Protein AF-A0A2A2KI68-F1 (afdb_monomer_lite)

Sequence (200 aa):
MANDGLRLMDALEVRQFHVLGVSMGGMIAQHLAAMAPERVRSLTLVMSSSGAVGLPAPAPALLQLLARRSAPNREVAIEQQAELLAALGSPQVHDDRAALIEQAAVAYDRAFNPQGAKRQIMAILAEPSRVDAVVHDNDWSKPTSTTAGRRFSPQFVQCTLTHRLTSRVAATSQATVARASEASRRMRSTSTYSVARYTK

Foldseek 3Di:
DLVVVVVVCVVVVQQADAQEAEAVRLVSQLLNCLVCVVRHQKYWYWLYDLQDPPDDDADVVLVVLLLPLDDPDLQRQLVSQLVNVVVVDFPVDDDDSVVSSVVSNVVCVVDRDSVVSVVSVVCVVPDHRCVCSNVVPDVLVDQPDQPPPPDTDPNGPGGGRMDGPPPPPDDDPPVVVVVVVVVVVVVVPPDDDDDDDDDD

pLDDT: mean 71.79, std 25.96, range [25.38, 98.5]

Secondary structure (DSSP, 8-state):
-HHHHHHHHHHTT--SEEEEEETHHHHHHHHHHHH-GGGEEEEEEES-----TTPPPPPHHHHHHHH----SSHHHHHHHHHHHHHHHS-TTS---HHHHHHHHHHHHHHH--HHHHHHHHHHHHHPPP-HHHHHSSSSTTS-SEE---SS--TT-----EEEE-----SSSSHHHHHHHHHHHHHTTSS----------

InterPro domains:
  IPR000073 Alpha/beta hydrolase fold-1 [PF00561] (4-57)
  IPR029058 Alpha/Beta hydrolase fold [G3DSA:3.40.50.1820] (1-162)
  IPR029058 Alpha/Beta hydrolase fold [SSF53474] (1-126)
  IPR050471 AB hydrolase [PTHR43433] (1-151)

Organism: NCBI:txid2018661

Radius of gyration: 26.0 Å; chains: 1; bounding box: 70×61×70 Å

Structure (mmCIF, N/CA/C/O backbone):
data_AF-A0A2A2KI68-F1
#
_entry.id   AF-A0A2A2KI68-F1
#
loop_
_atom_site.group_PDB
_atom_site.id
_atom_site.type_symbol
_atom_site.label_atom_id
_atom_site.label_alt_id
_atom_site.label_comp_id
_atom_site.label_asym_id
_atom_site.label_entity_id
_atom_site.label_seq_id
_atom_site.pdbx_PDB_ins_code
_atom_site.Cartn_x
_atom_site.Cartn_y
_atom_site.Cartn_z
_atom_site.occupancy
_atom_site.B_iso_or_equiv
_atom_site.auth_seq_id
_atom_site.auth_comp_id
_atom_site.auth_asym_id
_atom_site.auth_atom_id
_atom_site.pdbx_PDB_model_num
ATOM 1 N N . MET A 1 1 ? -9.706 8.648 0.573 1.00 91.31 1 MET A N 1
ATOM 2 C CA . MET A 1 1 ? -9.620 7.171 0.535 1.00 91.31 1 MET A CA 1
ATOM 3 C C . MET A 1 1 ? -10.268 6.508 1.746 1.00 91.31 1 MET A C 1
ATOM 5 O O . MET A 1 1 ? -11.165 5.709 1.535 1.00 91.31 1 MET A O 1
ATOM 9 N N . ALA A 1 2 ? -9.886 6.817 2.994 1.00 95.38 2 ALA A N 1
ATOM 10 C CA . ALA A 1 2 ? -10.518 6.189 4.171 1.00 95.38 2 ALA A CA 1
ATOM 11 C C . ALA A 1 2 ? -12.036 6.448 4.247 1.00 95.38 2 ALA A C 1
ATOM 13 O O . ALA A 1 2 ? -12.820 5.508 4.349 1.00 95.38 2 ALA A O 1
ATOM 14 N N . ASN A 1 3 ? -12.445 7.712 4.084 1.00 96.31 3 ASN A N 1
ATOM 15 C CA . ASN A 1 3 ? -13.858 8.094 4.020 1.00 96.31 3 ASN A CA 1
ATOM 16 C C . ASN A 1 3 ? -14.616 7.390 2.882 1.00 96.31 3 ASN A C 1
ATOM 18 O O . ASN A 1 3 ? -15.757 6.983 3.057 1.00 96.31 3 ASN A O 1
ATOM 22 N N . ASP A 1 4 ? -13.976 7.220 1.723 1.00 97.44 4 ASP A N 1
ATOM 23 C CA . ASP A 1 4 ? -14.583 6.532 0.576 1.00 97.44 4 ASP A CA 1
ATOM 24 C C . ASP A 1 4 ? -14.869 5.063 0.914 1.00 97.44 4 ASP A C 1
ATOM 26 O O . ASP A 1 4 ? -15.928 4.545 0.572 1.00 97.44 4 ASP A O 1
ATOM 30 N N . GLY A 1 5 ? -13.959 4.421 1.658 1.00 96.50 5 GLY A N 1
ATOM 31 C CA . GLY A 1 5 ? -14.167 3.086 2.212 1.00 96.50 5 GLY A CA 1
ATOM 32 C C . GLY A 1 5 ? -15.371 3.026 3.153 1.00 96.50 5 GLY A C 1
ATOM 33 O O . GLY A 1 5 ? -16.224 2.165 2.978 1.00 96.50 5 GLY A O 1
ATOM 34 N N . LEU A 1 6 ? -15.497 3.962 4.100 1.00 97.00 6 LEU A N 1
ATOM 35 C CA . LEU A 1 6 ? -16.657 4.015 5.004 1.00 97.00 6 LEU A CA 1
ATOM 36 C C . LEU A 1 6 ? -17.974 4.208 4.245 1.00 97.00 6 LEU A C 1
ATOM 38 O O . LEU A 1 6 ? -18.922 3.465 4.482 1.00 97.00 6 LEU A O 1
ATOM 42 N N . ARG A 1 7 ? -18.003 5.132 3.278 1.00 97.81 7 ARG A N 1
ATOM 43 C CA . ARG A 1 7 ? -19.184 5.383 2.439 1.00 97.81 7 ARG A CA 1
ATOM 44 C C . ARG A 1 7 ? -19.576 4.170 1.601 1.00 97.81 7 ARG A C 1
ATOM 46 O O . ARG A 1 7 ? -20.762 3.939 1.389 1.00 97.81 7 ARG A O 1
ATOM 53 N N . LEU A 1 8 ? -18.601 3.390 1.135 1.00 97.81 8 LEU A N 1
ATOM 54 C CA . LEU A 1 8 ? -18.877 2.120 0.469 1.00 97.81 8 LEU A CA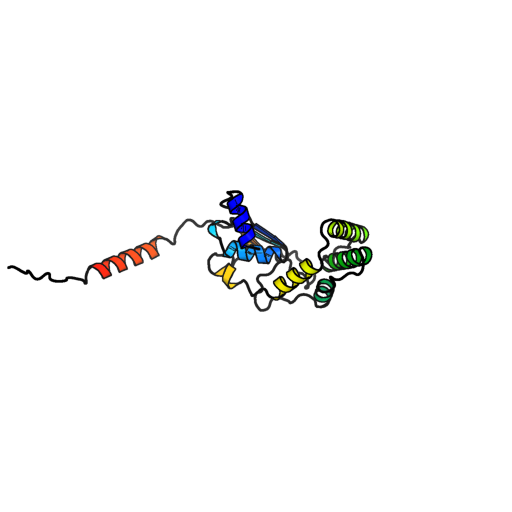 1
ATOM 55 C C . LEU A 1 8 ? -19.533 1.129 1.436 1.00 97.81 8 LEU A C 1
ATOM 57 O O . LEU A 1 8 ? -20.521 0.498 1.077 1.00 97.81 8 LEU A O 1
ATOM 61 N N . MET A 1 9 ? -19.030 1.019 2.667 1.00 98.06 9 MET A N 1
ATOM 62 C CA . MET A 1 9 ? -19.634 0.141 3.674 1.00 98.06 9 MET A CA 1
ATOM 63 C C . MET A 1 9 ? -21.051 0.581 4.056 1.00 98.06 9 MET A C 1
ATOM 65 O O . MET A 1 9 ? -21.889 -0.275 4.323 1.00 98.06 9 MET A O 1
ATOM 69 N N . ASP A 1 10 ? -21.334 1.886 4.039 1.00 97.81 10 ASP A N 1
ATOM 70 C CA . ASP A 1 10 ? -22.686 2.425 4.236 1.00 97.81 10 ASP A CA 1
ATOM 71 C C . ASP A 1 10 ? -23.622 2.025 3.097 1.00 97.81 10 ASP A C 1
ATOM 73 O O . ASP A 1 10 ? -24.715 1.530 3.351 1.00 97.81 10 ASP A O 1
ATOM 77 N N . ALA A 1 11 ? -23.174 2.180 1.848 1.00 98.50 11 ALA A N 1
ATOM 78 C CA . ALA A 1 11 ? -23.945 1.788 0.670 1.00 98.50 11 ALA A CA 1
ATOM 79 C C . ALA A 1 11 ? -24.212 0.273 0.606 1.00 98.50 11 ALA A C 1
ATOM 81 O O . ALA A 1 11 ? -25.212 -0.150 0.037 1.00 98.50 11 ALA A O 1
ATOM 82 N N . LEU A 1 12 ? -23.325 -0.537 1.191 1.00 98.19 12 LEU A N 1
ATOM 83 C CA . LEU A 1 12 ? -23.485 -1.987 1.329 1.00 98.19 12 LEU A CA 1
ATOM 84 C C . LEU A 1 12 ? -24.229 -2.398 2.611 1.00 98.19 12 LEU A C 1
ATOM 86 O O . LEU A 1 12 ? -24.359 -3.590 2.877 1.00 98.19 12 LEU A O 1
ATOM 90 N N . GLU A 1 13 ? -24.672 -1.437 3.426 1.00 98.06 13 GLU A N 1
ATOM 91 C CA . GLU A 1 13 ? -25.368 -1.651 4.703 1.00 98.06 13 GLU A CA 1
ATOM 92 C C . GLU A 1 13 ? -24.575 -2.485 5.734 1.00 98.06 13 GLU A C 1
ATOM 94 O O . GLU A 1 13 ? -25.125 -3.065 6.677 1.00 98.06 13 GLU A O 1
ATOM 99 N N . VAL A 1 14 ? -23.244 -2.517 5.616 1.00 98.31 14 VAL A N 1
ATOM 100 C CA . VAL A 1 14 ? -22.370 -3.266 6.525 1.00 98.31 14 VAL A CA 1
ATOM 101 C C . VAL A 1 14 ? -21.958 -2.380 7.697 1.00 98.31 14 VAL A C 1
ATOM 103 O O . VAL A 1 14 ? -21.101 -1.499 7.589 1.00 98.31 14 VAL A O 1
ATOM 106 N N . ARG A 1 15 ? -22.542 -2.637 8.870 1.00 96.00 15 ARG A N 1
ATOM 107 C CA . ARG A 1 15 ? -22.291 -1.822 10.072 1.00 96.00 15 ARG A CA 1
ATOM 108 C C . ARG A 1 15 ? -20.926 -2.061 10.714 1.00 96.00 15 ARG A C 1
ATOM 110 O O . ARG A 1 15 ? -20.305 -1.099 11.149 1.00 96.00 15 ARG A O 1
ATOM 117 N N . GLN A 1 16 ? -20.461 -3.311 10.761 1.00 95.12 16 GLN A N 1
ATOM 118 C CA . GLN A 1 16 ? -19.177 -3.688 11.359 1.00 95.12 16 GLN A CA 1
ATOM 119 C C . GLN A 1 16 ? -18.398 -4.643 10.456 1.00 95.12 16 GLN A C 1
ATOM 121 O O . GLN A 1 16 ? -18.980 -5.555 9.872 1.00 95.12 16 GLN A O 1
ATOM 126 N N . PHE A 1 17 ? -17.080 -4.473 10.371 1.00 95.00 17 PHE A N 1
ATOM 127 C CA . PHE A 1 17 ? -16.232 -5.220 9.441 1.00 95.00 17 PHE A CA 1
ATOM 128 C C . PHE A 1 17 ? -14.791 -5.373 9.946 1.00 95.00 17 PHE A C 1
ATOM 130 O O . PHE A 1 17 ? -14.353 -4.712 10.887 1.00 95.00 17 PHE A O 1
ATOM 137 N N . HIS A 1 18 ? -14.053 -6.290 9.324 1.00 94.69 18 HIS A N 1
ATOM 138 C CA . HIS A 1 18 ? -12.620 -6.479 9.537 1.00 94.69 18 HIS A CA 1
ATOM 139 C C . HIS A 1 18 ? -11.852 -5.732 8.446 1.00 94.69 18 HIS A C 1
ATOM 141 O O . HIS A 1 18 ? -12.270 -5.743 7.290 1.00 94.69 18 HIS A O 1
ATOM 147 N N . VAL A 1 19 ? -10.731 -5.101 8.796 1.00 93.88 19 VAL A N 1
ATOM 148 C CA . VAL A 1 19 ? -9.932 -4.310 7.855 1.00 93.88 19 VAL A CA 1
ATOM 149 C C . VAL A 1 19 ? -8.545 -4.923 7.719 1.00 93.88 19 VAL A C 1
ATOM 151 O O . VAL A 1 19 ? -7.821 -5.057 8.704 1.00 93.88 19 VAL A O 1
ATOM 154 N N . LEU A 1 20 ? -8.167 -5.266 6.489 1.00 95.19 20 LEU A N 1
ATOM 155 C CA . LEU A 1 20 ? -6.810 -5.650 6.112 1.00 95.19 20 LEU A CA 1
ATOM 156 C C . LEU A 1 20 ? -6.211 -4.525 5.265 1.00 95.19 20 LEU A C 1
ATOM 158 O O . LEU A 1 20 ? -6.747 -4.192 4.210 1.00 95.19 20 LEU A O 1
ATOM 162 N N . GLY A 1 21 ? -5.095 -3.957 5.708 1.00 92.94 21 GLY A N 1
ATOM 163 C CA . GLY A 1 21 ? -4.368 -2.931 4.975 1.00 92.94 21 GLY A CA 1
ATOM 164 C C . GLY A 1 21 ? -2.940 -3.369 4.672 1.00 92.94 21 GLY A C 1
ATOM 165 O O . GLY A 1 21 ? -2.188 -3.715 5.579 1.00 92.94 21 GLY A O 1
ATOM 166 N N . VAL A 1 22 ? -2.550 -3.320 3.399 1.00 91.81 22 VAL A N 1
ATOM 167 C CA . VAL A 1 22 ? -1.195 -3.663 2.939 1.00 91.81 22 VAL A CA 1
ATOM 168 C C . VAL A 1 22 ? -0.481 -2.396 2.475 1.00 91.81 22 VAL A C 1
ATOM 170 O O . VAL A 1 22 ? -1.028 -1.660 1.654 1.00 91.81 22 VAL A O 1
ATOM 173 N N . SER A 1 23 ? 0.729 -2.124 2.973 1.00 90.31 23 SER A N 1
ATOM 174 C CA . SER A 1 23 ? 1.539 -0.960 2.567 1.00 90.31 23 SER A CA 1
ATOM 175 C C . SER A 1 23 ? 0.779 0.371 2.735 1.00 90.31 23 SER A C 1
ATOM 177 O O . SER A 1 23 ? 0.305 0.660 3.838 1.00 90.31 23 SER A O 1
ATOM 179 N N . MET A 1 24 ? 0.599 1.167 1.672 1.00 91.56 24 MET A N 1
ATOM 180 C CA . MET A 1 24 ? -0.249 2.372 1.670 1.00 91.56 24 MET A CA 1
ATOM 181 C C . MET A 1 24 ? -1.694 2.067 2.098 1.00 91.56 24 MET A C 1
ATOM 183 O O . MET A 1 24 ? -2.319 2.857 2.801 1.00 91.56 24 MET A O 1
ATOM 187 N N . GLY A 1 25 ? -2.218 0.888 1.753 1.00 93.19 25 GLY A N 1
ATOM 188 C CA . GLY A 1 25 ? -3.519 0.418 2.231 1.00 93.19 25 GLY A CA 1
ATOM 189 C C . GLY A 1 25 ? -3.580 0.303 3.755 1.00 93.19 25 GLY A C 1
ATOM 190 O O . GLY A 1 25 ? -4.629 0.542 4.338 1.00 93.19 25 GLY A O 1
ATOM 191 N N . GLY A 1 26 ? -2.455 0.021 4.418 1.00 91.56 26 GLY A N 1
ATOM 192 C CA . GLY A 1 26 ? -2.350 0.056 5.877 1.00 91.56 26 GLY A CA 1
ATOM 193 C C . GLY A 1 26 ? -2.437 1.466 6.463 1.00 91.56 26 GLY A C 1
ATOM 194 O O . GLY A 1 26 ? -2.994 1.635 7.544 1.00 91.56 26 GLY A O 1
ATOM 195 N N . MET A 1 27 ? -1.960 2.491 5.751 1.00 91.69 27 MET A N 1
ATOM 196 C CA . MET A 1 27 ? -2.114 3.896 6.161 1.00 91.69 27 MET A CA 1
ATOM 197 C C . MET A 1 27 ? -3.585 4.317 6.058 1.00 91.69 27 MET A C 1
ATOM 199 O O . MET A 1 27 ? -4.143 4.885 6.992 1.00 91.69 27 MET A O 1
ATOM 203 N N . ILE A 1 28 ? -4.244 3.947 4.956 1.00 94.38 28 ILE A N 1
ATOM 204 C CA . ILE A 1 28 ? -5.679 4.185 4.747 1.00 94.38 28 ILE A CA 1
ATOM 205 C C . ILE A 1 28 ? -6.514 3.445 5.799 1.00 94.38 28 ILE A C 1
ATOM 207 O O . ILE A 1 28 ? -7.455 4.013 6.345 1.00 94.38 28 ILE A O 1
ATOM 211 N N . ALA A 1 29 ? -6.165 2.193 6.098 1.00 93.56 29 ALA A N 1
ATOM 212 C CA . ALA A 1 29 ? -6.860 1.371 7.081 1.00 93.56 29 ALA A CA 1
ATOM 213 C C . ALA A 1 29 ? -6.752 1.933 8.508 1.00 93.56 29 ALA A C 1
ATOM 215 O O . ALA A 1 29 ? -7.733 1.898 9.245 1.00 93.56 29 ALA A O 1
ATOM 216 N N . GLN A 1 30 ? -5.592 2.489 8.880 1.00 90.81 30 GLN A N 1
ATOM 217 C CA . GLN A 1 30 ? -5.411 3.187 10.158 1.00 90.81 30 GLN A CA 1
ATOM 218 C C . GLN A 1 30 ? -6.323 4.414 10.261 1.00 90.81 30 GLN A C 1
ATOM 220 O O . GLN A 1 30 ? -7.016 4.564 11.261 1.00 90.81 30 GLN A O 1
ATOM 225 N N . HIS A 1 31 ? -6.391 5.241 9.212 1.00 92.50 31 HIS A N 1
ATOM 226 C CA . HIS A 1 31 ? -7.329 6.371 9.165 1.00 92.50 31 HIS A CA 1
ATOM 227 C C . HIS A 1 31 ? -8.779 5.927 9.263 1.00 92.50 31 HIS A C 1
ATOM 229 O O . HIS A 1 31 ? -9.549 6.497 10.022 1.00 92.50 31 HIS A O 1
ATOM 235 N N . LEU A 1 32 ? -9.152 4.883 8.526 1.00 93.81 32 LEU A N 1
ATOM 236 C CA . LEU A 1 32 ? -10.508 4.350 8.559 1.00 93.81 32 LEU A CA 1
ATOM 237 C C . LEU A 1 32 ? -10.888 3.897 9.976 1.00 93.81 32 LEU A C 1
ATOM 239 O O . LEU A 1 32 ? -11.969 4.232 10.454 1.00 93.81 32 LEU A O 1
ATOM 243 N N . ALA A 1 33 ? -9.990 3.180 10.654 1.00 90.94 33 ALA A N 1
ATOM 244 C CA . ALA A 1 33 ? -10.200 2.728 12.025 1.00 90.94 33 ALA A CA 1
ATOM 245 C C . ALA A 1 33 ? -10.239 3.880 13.039 1.00 90.94 33 ALA A C 1
ATOM 247 O O . ALA A 1 33 ? -11.001 3.802 13.996 1.00 90.94 33 ALA A O 1
ATOM 248 N N . ALA A 1 34 ? -9.463 4.945 12.824 1.00 88.12 34 ALA A N 1
ATOM 249 C CA . ALA A 1 34 ? -9.511 6.147 13.653 1.00 88.12 34 ALA A CA 1
ATOM 250 C C . ALA A 1 34 ? -10.811 6.947 13.448 1.00 88.12 34 ALA A C 1
ATOM 252 O O . ALA A 1 34 ? -11.342 7.515 14.394 1.00 88.12 34 ALA A O 1
ATOM 253 N N . MET A 1 35 ? -11.338 6.980 12.221 1.00 91.75 35 MET A N 1
ATOM 254 C CA . MET A 1 35 ? -12.557 7.721 11.880 1.00 91.75 35 MET A CA 1
ATOM 255 C C . MET A 1 35 ? -13.852 7.043 12.352 1.00 91.75 35 MET A C 1
ATOM 257 O O . MET A 1 35 ? -14.832 7.742 12.586 1.00 91.75 35 MET A O 1
ATOM 261 N N . ALA A 1 36 ? -13.888 5.708 12.422 1.00 91.81 36 ALA A N 1
ATOM 262 C CA . ALA A 1 36 ? -15.085 4.942 12.796 1.00 91.81 36 ALA A CA 1
ATOM 263 C C . ALA A 1 36 ? -14.725 3.675 13.600 1.00 91.81 36 ALA A C 1
ATOM 265 O O . ALA A 1 36 ? -14.929 2.545 13.128 1.00 91.81 36 ALA A O 1
ATOM 266 N N . PRO A 1 37 ? -14.129 3.827 14.793 1.00 88.75 37 PRO A N 1
ATOM 267 C CA . PRO A 1 37 ? -13.600 2.707 15.568 1.00 88.75 37 PRO A CA 1
ATOM 268 C C . PRO A 1 37 ? -14.655 1.667 15.960 1.00 88.75 37 PRO A C 1
ATOM 270 O O . PRO A 1 37 ? -14.384 0.466 15.944 1.00 88.75 37 PRO A O 1
ATOM 273 N N . GLU A 1 38 ? -15.888 2.092 16.228 1.00 89.94 38 GLU A N 1
ATOM 274 C CA . GLU A 1 38 ? -17.030 1.236 16.559 1.00 89.94 38 GLU A CA 1
ATOM 275 C C . GLU A 1 38 ? -17.440 0.288 15.418 1.00 89.94 38 GLU A C 1
ATOM 277 O O . GLU A 1 38 ? -18.144 -0.707 15.641 1.00 89.94 38 GLU A O 1
ATOM 282 N N . ARG A 1 39 ? -16.977 0.576 14.195 1.00 94.00 39 ARG A N 1
ATOM 283 C CA . ARG A 1 39 ? -17.231 -0.226 12.994 1.00 94.00 39 ARG A CA 1
ATOM 284 C C . ARG A 1 39 ? -16.123 -1.236 12.696 1.00 94.00 39 ARG A C 1
ATOM 286 O O . ARG A 1 39 ? -16.372 -2.197 11.968 1.00 94.00 39 ARG A O 1
ATOM 293 N N . VAL A 1 40 ? -14.923 -1.083 13.260 1.00 92.12 40 VAL A N 1
ATOM 294 C CA . VAL A 1 40 ? -13.763 -1.932 12.934 1.00 92.12 40 VAL A CA 1
ATOM 295 C C . VAL A 1 40 ? -13.568 -3.035 13.974 1.00 92.12 40 VAL A C 1
ATOM 297 O O . VAL A 1 40 ? -13.017 -2.816 15.045 1.00 92.12 40 VAL A O 1
ATOM 300 N N . ARG A 1 41 ? -13.956 -4.272 13.638 1.00 88.38 41 ARG A N 1
ATOM 301 C CA . ARG A 1 41 ? -13.844 -5.447 14.531 1.00 88.38 41 ARG A CA 1
ATOM 302 C C . ARG A 1 41 ? -12.403 -5.909 14.751 1.00 88.38 41 ARG A C 1
ATOM 304 O O . ARG A 1 41 ? -12.054 -6.415 15.818 1.00 88.38 41 ARG A O 1
ATOM 311 N N . SER A 1 42 ? -11.582 -5.798 13.713 1.00 85.00 42 SER A N 1
ATOM 312 C CA . SER A 1 42 ? -10.140 -6.031 13.780 1.00 85.00 42 SER A CA 1
ATOM 313 C C . SER A 1 42 ? -9.431 -5.260 12.682 1.00 85.00 42 SER A C 1
ATOM 315 O O . SER A 1 42 ? -9.959 -5.129 11.576 1.00 85.00 42 SER A O 1
ATOM 317 N N . LEU A 1 43 ? -8.203 -4.852 12.973 1.00 86.56 43 LEU A N 1
ATOM 318 C CA . LEU A 1 43 ? -7.300 -4.226 12.021 1.00 86.56 43 LEU A CA 1
ATOM 319 C C . LEU A 1 43 ? -6.076 -5.127 11.840 1.00 86.56 43 LEU A C 1
ATOM 321 O O . LEU A 1 43 ? -5.417 -5.498 12.811 1.00 86.56 43 LEU A O 1
ATOM 325 N N . THR A 1 44 ? -5.798 -5.521 10.602 1.00 88.69 44 THR A N 1
ATOM 326 C CA . THR A 1 44 ? -4.602 -6.274 10.219 1.00 88.69 44 THR A CA 1
ATOM 327 C C . THR A 1 44 ? -3.784 -5.426 9.267 1.00 88.69 44 THR A C 1
ATOM 329 O O . THR A 1 44 ? -4.227 -5.102 8.167 1.00 88.69 44 THR A O 1
ATOM 332 N N . LEU A 1 45 ? -2.589 -5.048 9.700 1.00 86.38 45 LEU A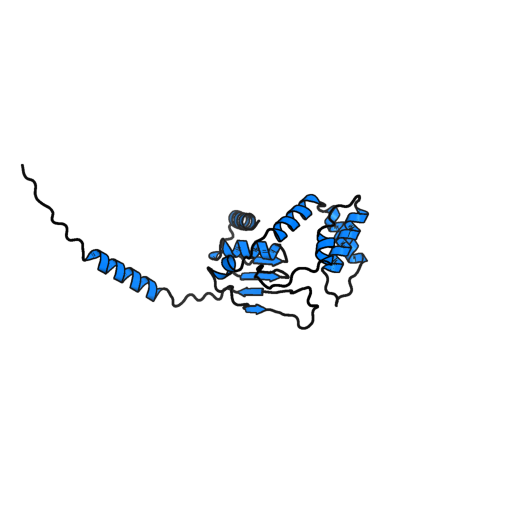 N 1
ATOM 333 C CA . LEU A 1 45 ? -1.655 -4.266 8.903 1.00 86.38 45 LEU A CA 1
ATOM 334 C C . LEU A 1 45 ? -0.543 -5.181 8.417 1.00 86.38 45 LEU A C 1
ATOM 336 O O . LEU A 1 45 ? 0.020 -5.925 9.212 1.00 86.38 45 LEU A O 1
ATOM 340 N N . VAL A 1 46 ? -0.222 -5.120 7.130 1.00 85.81 46 VAL A N 1
ATOM 341 C CA . VAL A 1 46 ? 0.887 -5.866 6.528 1.00 85.81 46 VAL A CA 1
ATOM 342 C C . VAL A 1 46 ? 1.820 -4.864 5.872 1.00 85.81 46 VAL A C 1
ATOM 344 O O . VAL A 1 46 ? 1.363 -4.015 5.105 1.00 85.81 46 VAL A O 1
ATOM 347 N N . MET A 1 47 ? 3.125 -4.968 6.151 1.00 83.06 47 MET A N 1
ATOM 348 C CA . MET A 1 47 ? 4.178 -4.150 5.522 1.00 83.06 47 MET A CA 1
ATOM 349 C C . MET A 1 47 ? 3.866 -2.639 5.520 1.00 83.06 47 MET A C 1
ATOM 351 O O . MET A 1 47 ? 4.090 -1.942 4.535 1.00 83.06 47 MET A O 1
ATOM 355 N N . SER A 1 48 ? 3.290 -2.142 6.617 1.00 84.25 48 SER A N 1
ATOM 356 C CA . SER A 1 48 ? 2.861 -0.751 6.784 1.00 84.25 48 SER A CA 1
ATOM 357 C C . SER A 1 48 ? 3.379 -0.190 8.108 1.00 84.25 48 SER A C 1
ATOM 359 O O . SER A 1 48 ? 3.744 -0.948 9.008 1.00 84.25 48 SER A O 1
ATOM 361 N N . SER A 1 49 ? 3.416 1.136 8.234 1.00 81.00 49 SER A N 1
ATOM 362 C CA . SER A 1 49 ? 3.909 1.821 9.429 1.00 81.00 49 SER A CA 1
ATOM 363 C C . SER A 1 49 ? 2.938 2.895 9.924 1.00 81.00 49 SER A C 1
ATOM 365 O O . SER A 1 49 ? 2.153 3.471 9.162 1.00 81.00 49 SER A O 1
ATOM 367 N N . SER A 1 50 ? 3.019 3.205 11.218 1.00 76.12 50 SER A N 1
ATOM 368 C CA . SER A 1 50 ? 2.296 4.324 11.838 1.00 76.12 50 SER A CA 1
ATOM 369 C C . SER A 1 50 ? 2.915 5.687 11.521 1.00 76.12 50 SER A C 1
ATOM 371 O O . SER A 1 50 ? 2.280 6.711 11.750 1.00 76.12 50 SER A O 1
ATOM 373 N N . GLY A 1 51 ? 4.133 5.714 10.964 1.00 79.69 51 GLY A N 1
ATOM 374 C CA . GLY A 1 51 ? 4.868 6.956 10.711 1.00 79.69 51 GLY A CA 1
ATOM 375 C C . GLY A 1 51 ? 5.436 7.582 11.983 1.00 79.69 51 GLY A C 1
ATOM 376 O O . GLY A 1 51 ? 5.756 8.766 11.982 1.00 79.69 51 GLY A O 1
ATOM 377 N N . ALA A 1 52 ? 5.544 6.799 13.063 1.00 77.44 52 ALA A N 1
ATOM 378 C CA . ALA A 1 52 ? 6.165 7.228 14.306 1.00 77.44 52 ALA A CA 1
ATOM 379 C C . ALA A 1 52 ? 7.592 7.751 14.073 1.00 77.44 52 ALA A C 1
ATOM 381 O O . ALA A 1 52 ? 8.350 7.214 13.257 1.00 77.44 52 ALA A O 1
ATOM 382 N N . VAL A 1 53 ? 7.963 8.779 14.836 1.00 76.12 53 VAL A N 1
ATOM 383 C CA . VAL A 1 53 ? 9.324 9.323 14.835 1.00 76.12 53 VAL A CA 1
ATOM 384 C C . VAL A 1 53 ? 10.315 8.222 15.230 1.00 76.12 53 VAL A C 1
ATOM 386 O O . VAL A 1 53 ? 10.069 7.464 16.165 1.00 76.12 53 VAL A O 1
ATOM 389 N N . GLY A 1 54 ? 11.434 8.133 14.507 1.00 75.31 54 GLY A N 1
ATOM 390 C CA . GLY A 1 54 ? 12.497 7.155 14.768 1.00 75.31 54 GLY A CA 1
ATOM 391 C C . GLY A 1 54 ? 12.364 5.824 14.021 1.00 75.31 54 GLY A C 1
ATOM 392 O O . GLY A 1 54 ? 13.245 4.976 14.149 1.00 75.31 54 GLY A O 1
ATOM 393 N N . LEU A 1 55 ? 11.314 5.628 13.216 1.00 76.12 55 LEU A N 1
ATOM 394 C CA . LEU A 1 55 ? 11.242 4.484 12.302 1.00 76.12 55 LEU A CA 1
ATOM 395 C C . LEU A 1 55 ? 12.242 4.633 11.139 1.00 76.12 55 LEU A C 1
ATOM 397 O O . LEU A 1 55 ? 12.500 5.755 10.694 1.00 76.12 55 LEU A O 1
ATOM 401 N N . PRO A 1 56 ? 12.795 3.520 10.619 1.00 76.81 56 PRO A N 1
ATOM 402 C CA . PRO A 1 56 ? 13.737 3.569 9.510 1.00 76.81 56 PRO A CA 1
ATOM 403 C C . PRO A 1 56 ? 13.078 4.147 8.254 1.00 76.81 56 PRO A C 1
ATOM 405 O O . PRO A 1 56 ? 11.955 3.782 7.895 1.00 76.81 56 PRO A O 1
ATOM 408 N N . ALA A 1 57 ? 13.800 5.032 7.569 1.00 77.75 57 ALA A N 1
ATOM 409 C CA . ALA A 1 57 ? 13.389 5.530 6.265 1.00 77.75 57 ALA A CA 1
ATOM 410 C C . ALA A 1 57 ? 13.520 4.429 5.194 1.00 77.75 57 ALA A C 1
ATOM 412 O O . ALA A 1 57 ? 14.380 3.549 5.318 1.00 77.75 57 ALA A O 1
ATOM 413 N N . PRO A 1 58 ? 12.718 4.479 4.114 1.00 77.81 58 PRO A N 1
ATOM 414 C CA . PRO A 1 58 ? 12.904 3.594 2.972 1.00 77.81 58 PRO A CA 1
ATOM 415 C C . PRO A 1 58 ? 14.306 3.745 2.371 1.00 77.81 58 PRO A C 1
ATOM 417 O O . PRO A 1 58 ? 14.861 4.845 2.330 1.00 77.81 58 PRO A O 1
ATOM 420 N N . ALA A 1 59 ? 14.862 2.650 1.849 1.00 83.81 59 ALA A N 1
ATOM 421 C CA . ALA A 1 59 ? 16.154 2.687 1.174 1.00 83.81 59 ALA A CA 1
ATOM 422 C C . ALA A 1 59 ? 16.125 3.678 -0.015 1.00 83.81 59 ALA A C 1
ATOM 424 O O . ALA A 1 59 ? 15.194 3.620 -0.826 1.00 83.81 59 ALA A O 1
ATOM 425 N N . PRO A 1 60 ? 17.143 4.546 -0.194 1.00 84.69 60 PRO A N 1
ATOM 426 C CA . PRO A 1 60 ? 17.167 5.516 -1.292 1.00 84.69 60 PRO A CA 1
ATOM 427 C C . PRO A 1 60 ? 17.020 4.888 -2.684 1.00 84.69 60 PRO A C 1
ATOM 429 O O . PRO A 1 60 ? 16.352 5.453 -3.546 1.00 84.69 60 PRO A O 1
ATOM 432 N N . ALA A 1 61 ? 17.588 3.697 -2.898 1.00 85.38 61 ALA A N 1
ATOM 433 C CA . ALA A 1 61 ? 17.445 2.956 -4.152 1.00 85.38 61 ALA A CA 1
ATOM 434 C C . ALA A 1 61 ? 15.978 2.589 -4.446 1.00 85.38 61 ALA A C 1
ATOM 436 O O . ALA A 1 61 ? 15.508 2.757 -5.570 1.00 85.38 61 ALA A O 1
ATOM 437 N N . LEU A 1 62 ? 15.224 2.175 -3.422 1.00 84.81 62 LEU A N 1
ATOM 438 C CA . LEU A 1 62 ? 13.797 1.895 -3.560 1.00 84.81 62 LEU A CA 1
ATOM 439 C C . LEU A 1 62 ? 13.009 3.174 -3.872 1.00 84.81 62 LEU A C 1
ATOM 441 O O . LEU A 1 62 ? 12.122 3.149 -4.720 1.00 84.81 62 LEU A O 1
ATOM 445 N N . LEU A 1 63 ? 13.354 4.306 -3.248 1.00 85.06 63 LEU A N 1
ATOM 446 C CA . LEU A 1 63 ? 12.736 5.599 -3.564 1.00 85.06 63 LEU A CA 1
ATOM 447 C C . LEU A 1 63 ? 12.979 6.015 -5.022 1.00 85.06 63 LEU A C 1
ATOM 449 O O . LEU A 1 63 ? 12.066 6.525 -5.670 1.00 85.06 63 LEU A O 1
ATOM 453 N N . GLN A 1 64 ? 14.170 5.753 -5.567 1.00 86.12 64 GLN A N 1
ATOM 454 C CA . GLN A 1 64 ? 14.460 6.010 -6.980 1.00 86.12 64 GLN A CA 1
ATOM 455 C C . GLN A 1 64 ? 13.620 5.125 -7.906 1.00 86.12 64 GLN A C 1
ATOM 457 O O . GLN A 1 64 ? 13.014 5.638 -8.845 1.00 86.12 64 GLN A O 1
ATOM 462 N N . LEU A 1 65 ? 13.514 3.822 -7.624 1.00 87.75 65 LEU A N 1
ATOM 463 C CA . LEU A 1 65 ? 12.637 2.919 -8.383 1.00 87.75 65 LEU A CA 1
ATOM 464 C C . LEU A 1 65 ? 11.167 3.343 -8.285 1.00 87.75 65 LEU A C 1
ATOM 466 O O . LEU A 1 65 ? 10.436 3.301 -9.273 1.00 87.75 65 LEU A O 1
ATOM 470 N N . LEU A 1 66 ? 10.737 3.820 -7.114 1.00 84.88 66 LEU A N 1
ATOM 471 C CA . LEU A 1 66 ? 9.404 4.380 -6.931 1.00 84.88 66 LEU A CA 1
ATOM 472 C C . LEU A 1 66 ? 9.185 5.637 -7.779 1.00 84.88 66 LEU A C 1
ATOM 474 O O . LEU A 1 66 ? 8.103 5.783 -8.336 1.00 84.88 66 LEU A O 1
ATOM 478 N N . ALA A 1 67 ? 10.182 6.511 -7.921 1.00 83.56 67 ALA A N 1
ATOM 479 C CA . ALA A 1 67 ? 10.077 7.741 -8.707 1.00 83.56 67 ALA A CA 1
ATOM 480 C C . ALA A 1 67 ? 10.073 7.506 -10.232 1.00 83.56 67 ALA A C 1
ATOM 482 O O . ALA A 1 67 ? 9.517 8.314 -10.983 1.00 83.56 67 ALA A O 1
ATOM 483 N N . ARG A 1 68 ? 10.651 6.396 -10.710 1.00 85.19 68 ARG A N 1
ATOM 484 C CA . ARG A 1 68 ? 10.717 6.027 -12.136 1.00 85.19 68 ARG A CA 1
ATOM 485 C C . ARG A 1 68 ? 9.377 5.465 -12.628 1.00 85.19 68 ARG A C 1
ATOM 487 O O . ARG A 1 68 ? 9.209 4.263 -12.785 1.00 85.19 68 ARG A O 1
ATOM 494 N N . ARG A 1 69 ? 8.395 6.352 -12.834 1.00 80.25 69 ARG A N 1
ATOM 495 C CA . ARG A 1 69 ? 7.029 5.994 -13.287 1.00 80.25 69 ARG A CA 1
ATOM 496 C C . ARG A 1 69 ? 6.671 6.425 -14.694 1.00 80.25 69 ARG A C 1
ATOM 498 O O . ARG A 1 69 ? 5.625 6.024 -15.191 1.00 80.25 69 ARG A O 1
ATOM 505 N N . SER A 1 70 ? 7.510 7.238 -15.322 1.00 81.94 70 SER A N 1
ATOM 506 C CA . SER A 1 70 ? 7.354 7.565 -16.735 1.00 81.94 70 SER A CA 1
ATOM 507 C C . SER A 1 70 ? 8.095 6.531 -17.575 1.00 81.94 70 SER A C 1
ATOM 509 O O . SER A 1 70 ? 9.269 6.256 -17.317 1.00 81.94 70 SER A O 1
ATOM 511 N N . ALA A 1 71 ? 7.421 5.997 -18.587 1.00 89.69 71 ALA A N 1
ATOM 512 C CA . ALA A 1 71 ? 7.985 5.061 -19.546 1.00 89.69 71 ALA A CA 1
ATOM 513 C C . ALA A 1 71 ? 7.584 5.495 -20.966 1.00 89.69 71 ALA A C 1
ATOM 515 O O . ALA A 1 71 ? 6.431 5.884 -21.166 1.00 89.69 71 ALA A O 1
ATOM 516 N N . PRO A 1 72 ? 8.507 5.458 -21.943 1.00 90.88 72 PRO A N 1
ATOM 517 C CA . PRO A 1 72 ? 8.233 5.879 -23.318 1.00 90.88 72 PRO A CA 1
ATOM 518 C C . PRO A 1 72 ? 7.350 4.888 -24.087 1.00 90.88 72 PRO A C 1
ATOM 520 O O . PRO A 1 72 ? 6.733 5.261 -25.079 1.00 90.88 72 PRO A O 1
ATOM 523 N N . ASN A 1 73 ? 7.303 3.630 -23.651 1.00 94.50 73 ASN A N 1
ATOM 524 C CA . ASN A 1 73 ? 6.528 2.561 -24.265 1.00 94.50 73 ASN A CA 1
ATOM 525 C C . ASN A 1 73 ? 6.186 1.478 -23.229 1.00 94.50 73 ASN A C 1
ATOM 527 O O . ASN A 1 73 ? 6.601 1.545 -22.065 1.00 94.50 73 ASN A O 1
ATOM 531 N N . ARG A 1 74 ? 5.387 0.502 -23.664 1.00 95.38 74 ARG A N 1
ATOM 532 C CA . ARG A 1 74 ? 4.877 -0.597 -22.841 1.00 95.38 74 ARG A CA 1
ATOM 533 C C . ARG A 1 74 ? 6.001 -1.487 -22.321 1.00 95.38 74 ARG A C 1
ATOM 535 O O . ARG A 1 74 ? 6.007 -1.824 -21.143 1.00 95.38 74 ARG A O 1
ATOM 542 N N . GLU A 1 75 ? 6.959 -1.825 -23.175 1.00 96.88 75 GLU A N 1
ATOM 543 C CA . GLU A 1 75 ? 8.070 -2.723 -22.860 1.00 96.88 75 GLU A CA 1
ATOM 544 C C . GLU A 1 75 ? 8.890 -2.164 -21.694 1.00 96.88 75 GLU A C 1
ATOM 546 O O . GLU A 1 75 ? 9.094 -2.839 -20.688 1.00 96.88 75 GLU A O 1
ATOM 551 N N . VAL A 1 76 ? 9.262 -0.882 -21.764 1.00 95.44 76 VAL A N 1
ATOM 552 C CA . VAL A 1 76 ? 10.007 -0.218 -20.687 1.00 95.44 76 VAL A CA 1
ATOM 553 C C . VAL A 1 76 ? 9.177 -0.116 -19.407 1.00 95.44 76 VAL A C 1
ATOM 555 O O . VAL A 1 76 ? 9.722 -0.269 -18.316 1.00 95.44 76 VAL A O 1
ATOM 558 N N . ALA A 1 77 ? 7.867 0.125 -19.505 1.00 94.56 77 ALA A N 1
ATOM 559 C CA . ALA A 1 77 ? 7.005 0.198 -18.326 1.00 94.56 77 ALA A CA 1
ATOM 560 C C . ALA A 1 77 ? 6.934 -1.142 -17.576 1.00 94.56 77 ALA A C 1
ATOM 562 O O . ALA A 1 77 ? 6.956 -1.163 -16.345 1.00 94.56 77 ALA A O 1
ATOM 563 N N . ILE A 1 78 ? 6.867 -2.248 -18.321 1.00 96.50 78 ILE A N 1
ATOM 564 C CA . ILE A 1 78 ? 6.838 -3.609 -17.781 1.00 96.50 78 ILE A CA 1
ATOM 565 C C . ILE A 1 78 ? 8.163 -3.934 -17.097 1.00 96.50 78 ILE A C 1
ATOM 567 O O . ILE A 1 78 ? 8.158 -4.361 -15.944 1.00 96.50 78 ILE A O 1
ATOM 571 N N . GLU A 1 79 ? 9.287 -3.658 -17.758 1.00 95.81 79 GLU A N 1
ATOM 572 C CA . GLU A 1 79 ? 10.621 -3.876 -17.192 1.00 95.81 79 GLU A CA 1
ATOM 573 C C . GLU A 1 79 ? 10.814 -3.094 -15.885 1.00 95.81 79 GLU A C 1
ATOM 575 O O . GLU A 1 79 ? 11.170 -3.681 -14.860 1.00 95.81 79 GLU A O 1
ATOM 580 N N . GLN A 1 80 ? 10.483 -1.796 -15.880 1.00 94.31 80 GLN A N 1
ATOM 581 C CA . GLN A 1 80 ? 10.550 -0.937 -14.690 1.00 94.31 80 GLN A CA 1
ATOM 582 C C . GLN A 1 80 ? 9.647 -1.439 -13.554 1.00 94.31 80 GLN A C 1
ATOM 584 O O . GLN A 1 80 ? 10.012 -1.386 -12.377 1.00 94.31 80 GLN A O 1
ATOM 589 N N . GLN A 1 81 ? 8.444 -1.914 -13.882 1.00 93.44 81 GLN A N 1
ATOM 590 C CA . GLN A 1 81 ? 7.522 -2.454 -12.889 1.00 93.44 81 GLN A CA 1
ATOM 591 C C . GLN A 1 81 ? 8.030 -3.781 -12.317 1.00 93.44 81 GLN A C 1
ATOM 593 O O . GLN A 1 81 ? 7.932 -3.993 -11.107 1.00 93.44 81 GLN A O 1
ATOM 598 N N . ALA A 1 82 ? 8.601 -4.651 -13.144 1.00 94.44 82 ALA A N 1
ATOM 599 C CA . ALA A 1 82 ? 9.169 -5.913 -12.703 1.00 94.44 82 ALA A CA 1
ATOM 600 C C . ALA A 1 82 ? 10.440 -5.697 -11.855 1.00 94.44 82 ALA A C 1
ATOM 602 O O . ALA A 1 82 ? 10.607 -6.359 -10.837 1.00 94.44 82 ALA A O 1
ATOM 603 N N . GLU A 1 83 ? 11.307 -4.737 -12.206 1.00 92.75 83 GLU A N 1
ATOM 604 C CA . GLU A 1 83 ? 12.438 -4.305 -11.360 1.00 92.75 83 GLU A CA 1
ATOM 605 C C . GLU A 1 83 ? 11.974 -3.820 -9.981 1.00 92.75 83 GLU A C 1
ATOM 607 O O . GLU A 1 83 ? 12.550 -4.189 -8.957 1.00 92.75 83 GLU A O 1
ATOM 612 N N . LEU A 1 84 ? 10.904 -3.018 -9.932 1.00 90.81 84 LEU A N 1
ATOM 613 C CA . LEU A 1 84 ? 10.331 -2.595 -8.658 1.00 90.81 84 LEU A CA 1
ATOM 614 C C . LEU A 1 84 ? 9.835 -3.794 -7.840 1.00 90.81 84 LEU A C 1
ATOM 616 O O . LEU A 1 84 ? 10.070 -3.835 -6.635 1.00 90.81 84 LEU A O 1
ATOM 620 N N . LEU A 1 85 ? 9.117 -4.734 -8.463 1.00 90.69 85 LEU A N 1
ATOM 621 C CA . LEU A 1 85 ? 8.587 -5.908 -7.764 1.00 90.69 85 LEU A CA 1
ATOM 622 C C . LEU A 1 85 ? 9.718 -6.761 -7.180 1.00 90.69 85 LEU A C 1
ATOM 624 O O . LEU A 1 85 ? 9.620 -7.158 -6.022 1.00 90.69 85 LEU A O 1
ATOM 628 N N . ALA A 1 86 ? 10.805 -6.957 -7.930 1.00 90.56 86 ALA A N 1
ATOM 629 C CA . ALA A 1 86 ? 12.006 -7.632 -7.444 1.00 90.56 86 ALA A CA 1
ATOM 630 C C . ALA A 1 86 ? 12.616 -6.901 -6.236 1.00 90.56 86 ALA A C 1
ATOM 632 O O . ALA A 1 86 ? 12.881 -7.512 -5.205 1.00 90.56 86 ALA A O 1
ATOM 633 N N . ALA A 1 87 ? 12.759 -5.573 -6.317 1.00 87.81 87 ALA A N 1
ATOM 634 C CA . ALA A 1 87 ? 13.317 -4.760 -5.234 1.00 87.81 87 ALA A CA 1
ATOM 635 C C . ALA A 1 87 ? 12.433 -4.701 -3.973 1.00 87.81 87 ALA A C 1
ATOM 637 O O . ALA A 1 87 ? 12.938 -4.458 -2.877 1.00 87.81 87 ALA A O 1
ATOM 638 N N . LEU A 1 88 ? 11.117 -4.885 -4.122 1.00 86.00 88 LEU A N 1
ATOM 639 C CA . LEU A 1 88 ? 10.170 -5.022 -3.010 1.00 86.00 88 LEU A CA 1
ATOM 640 C C . LEU A 1 88 ? 10.146 -6.438 -2.418 1.00 86.00 88 LEU A C 1
ATOM 642 O O . LEU A 1 88 ? 9.619 -6.631 -1.321 1.00 86.00 88 LEU A O 1
ATOM 646 N N . GLY A 1 89 ? 10.684 -7.416 -3.145 1.00 83.88 89 GLY A N 1
ATOM 647 C CA . GLY A 1 89 ? 10.799 -8.799 -2.715 1.00 83.88 89 GLY A CA 1
ATOM 648 C C . GLY A 1 89 ? 11.779 -8.987 -1.557 1.00 83.88 89 GLY A C 1
ATOM 649 O O . GLY A 1 89 ? 12.614 -8.139 -1.241 1.00 83.88 89 GLY A O 1
ATOM 650 N N . SER A 1 90 ? 11.673 -10.139 -0.897 1.00 81.00 90 SER A N 1
ATOM 651 C CA . SER A 1 90 ? 12.623 -10.536 0.142 1.00 81.00 90 SER A CA 1
ATOM 652 C C . SER A 1 90 ? 13.967 -10.906 -0.497 1.00 81.00 90 SER A C 1
ATOM 654 O O . SER A 1 90 ? 13.980 -11.763 -1.375 1.00 81.00 90 SER A O 1
ATOM 656 N N . PRO A 1 91 ? 15.109 -10.390 -0.001 1.00 76.06 91 PRO A N 1
ATOM 657 C CA . PRO A 1 91 ? 16.431 -10.791 -0.498 1.00 76.06 91 PRO A CA 1
ATOM 658 C C . PRO A 1 91 ? 16.753 -12.283 -0.324 1.00 76.06 91 PRO A C 1
ATOM 660 O O . PRO A 1 91 ? 17.740 -12.772 -0.860 1.00 76.06 91 PRO A O 1
ATOM 663 N N . GLN A 1 92 ? 15.975 -12.992 0.498 1.00 81.06 92 GLN A N 1
ATOM 664 C CA . GLN A 1 92 ? 16.140 -14.413 0.797 1.00 81.06 92 GLN A CA 1
ATOM 665 C C . GLN A 1 92 ? 15.348 -15.309 -0.163 1.00 81.06 92 GLN A C 1
ATOM 667 O O . GLN A 1 92 ? 15.511 -16.527 -0.128 1.00 81.06 92 GLN A O 1
ATOM 672 N N . VAL A 1 93 ? 14.477 -14.726 -0.986 1.00 79.50 93 VAL A N 1
ATOM 673 C CA . VAL A 1 93 ? 13.642 -15.443 -1.944 1.00 79.50 93 VAL A CA 1
ATOM 674 C C . VAL A 1 93 ? 14.122 -15.072 -3.336 1.00 79.50 93 VAL A C 1
ATOM 676 O O . VAL A 1 93 ? 14.123 -13.900 -3.695 1.00 79.50 93 VAL A O 1
ATOM 679 N N . HIS A 1 94 ? 14.542 -16.075 -4.107 1.00 82.62 94 HIS A N 1
ATOM 680 C CA . HIS A 1 94 ? 14.884 -15.864 -5.507 1.00 82.62 94 HIS A CA 1
ATOM 681 C C . HIS A 1 94 ? 13.616 -15.477 -6.267 1.00 82.62 94 HIS A C 1
ATOM 683 O O . HIS A 1 94 ? 12.607 -16.182 -6.200 1.00 82.62 94 HIS A O 1
ATOM 689 N N . ASP A 1 95 ? 13.661 -14.357 -6.973 1.00 85.75 95 ASP A N 1
ATOM 690 C CA . ASP A 1 95 ? 12.573 -13.911 -7.820 1.00 85.75 95 ASP A CA 1
ATOM 691 C C . ASP A 1 95 ? 12.545 -14.706 -9.130 1.00 85.75 95 ASP A C 1
ATOM 693 O O . ASP A 1 95 ? 13.574 -15.027 -9.720 1.00 85.75 95 ASP A O 1
ATOM 697 N N . ASP A 1 96 ? 11.353 -15.059 -9.604 1.00 93.06 96 ASP A N 1
ATOM 698 C CA . ASP A 1 96 ? 11.194 -15.568 -10.963 1.00 93.06 96 ASP A CA 1
ATOM 699 C C . ASP A 1 96 ? 10.994 -14.374 -11.895 1.00 93.06 96 ASP A C 1
ATOM 701 O O . ASP A 1 96 ? 9.927 -13.752 -11.924 1.00 93.06 96 ASP A O 1
ATOM 705 N N . ARG A 1 97 ? 12.040 -14.036 -12.655 1.00 93.88 97 ARG A N 1
ATOM 706 C CA . ARG A 1 97 ? 12.003 -12.878 -13.548 1.00 93.88 97 ARG A CA 1
ATOM 707 C C . ARG A 1 97 ? 10.876 -12.976 -14.573 1.00 93.88 97 ARG A C 1
ATOM 709 O O . ARG A 1 97 ? 10.251 -11.956 -14.858 1.00 93.88 97 ARG A O 1
ATOM 716 N N . ALA A 1 98 ? 10.604 -14.164 -15.111 1.00 96.62 98 ALA A N 1
ATOM 717 C CA . ALA A 1 98 ? 9.549 -14.342 -16.101 1.00 96.62 98 ALA A CA 1
ATOM 718 C C . ALA A 1 98 ? 8.174 -14.077 -15.475 1.00 96.62 98 ALA A C 1
ATOM 720 O O . ALA A 1 98 ? 7.379 -13.323 -16.039 1.00 96.62 98 ALA A O 1
ATOM 721 N N . ALA A 1 99 ? 7.945 -14.588 -14.263 1.00 95.88 99 ALA A N 1
ATOM 722 C CA . ALA A 1 99 ? 6.714 -14.333 -13.519 1.00 95.88 99 ALA A CA 1
ATOM 723 C C . ALA A 1 99 ? 6.535 -12.843 -13.173 1.00 95.88 99 ALA A C 1
ATOM 725 O O . ALA A 1 99 ? 5.431 -12.307 -13.275 1.00 95.88 99 ALA A O 1
ATOM 726 N N . LEU A 1 100 ? 7.611 -12.136 -12.803 1.00 96.06 100 LEU A N 1
ATOM 727 C CA . LEU A 1 100 ? 7.544 -10.696 -12.526 1.00 96.06 100 LEU A CA 1
ATOM 728 C C . LEU A 1 100 ? 7.204 -9.873 -13.774 1.00 96.06 100 LEU A C 1
ATOM 730 O O . LEU A 1 100 ? 6.440 -8.910 -13.681 1.00 96.06 100 LEU A O 1
ATOM 734 N N . ILE A 1 101 ? 7.753 -10.250 -14.931 1.00 97.94 101 ILE A N 1
ATOM 735 C CA . ILE A 1 101 ? 7.434 -9.628 -16.221 1.00 97.94 101 ILE A CA 1
ATOM 736 C C . ILE A 1 101 ? 5.973 -9.881 -16.595 1.00 97.94 101 ILE A C 1
ATOM 738 O O . ILE A 1 101 ? 5.271 -8.940 -16.966 1.00 97.94 101 ILE A O 1
ATOM 742 N N . GLU A 1 102 ? 5.486 -11.113 -16.441 1.00 97.88 102 GLU A N 1
ATOM 743 C CA . GLU A 1 102 ? 4.084 -11.457 -16.690 1.00 97.88 102 GLU A CA 1
ATOM 744 C C . GLU A 1 102 ? 3.144 -10.654 -15.782 1.00 97.88 102 GLU A C 1
ATOM 746 O O . GLU A 1 102 ? 2.213 -9.998 -16.256 1.00 97.88 102 GLU A O 1
ATOM 751 N N . GLN A 1 103 ? 3.430 -10.616 -14.478 1.00 96.50 103 GLN A N 1
ATOM 752 C CA . GLN A 1 103 ? 2.649 -9.844 -13.515 1.00 96.50 103 GLN A CA 1
ATOM 753 C C . GLN A 1 103 ? 2.637 -8.347 -13.862 1.00 96.50 103 GLN A C 1
ATOM 755 O O . GLN A 1 103 ? 1.594 -7.690 -13.764 1.00 96.50 103 GLN A O 1
ATOM 760 N N . ALA A 1 104 ? 3.781 -7.794 -14.268 1.00 96.12 104 ALA A N 1
ATOM 761 C CA . ALA A 1 104 ? 3.894 -6.405 -14.692 1.00 96.12 104 ALA A CA 1
ATOM 762 C C . ALA A 1 104 ? 3.101 -6.123 -15.980 1.00 96.12 104 ALA A C 1
ATOM 764 O O . ALA A 1 104 ? 2.425 -5.094 -16.055 1.00 96.12 104 ALA A O 1
ATOM 765 N N . ALA A 1 105 ? 3.121 -7.038 -16.952 1.00 97.81 105 ALA A N 1
ATOM 766 C CA . ALA A 1 105 ? 2.351 -6.936 -18.190 1.00 97.81 105 ALA A CA 1
ATOM 767 C C . ALA A 1 105 ? 0.842 -6.914 -17.919 1.00 97.81 105 ALA A C 1
ATOM 769 O O . ALA A 1 105 ? 0.153 -5.992 -18.353 1.00 97.81 105 ALA A O 1
ATOM 770 N N . VAL A 1 106 ? 0.345 -7.852 -17.106 1.00 97.88 106 VAL A N 1
ATOM 771 C CA . VAL A 1 106 ? -1.069 -7.900 -16.701 1.00 97.88 106 VAL A CA 1
ATOM 772 C C . VAL A 1 106 ? -1.484 -6.608 -15.995 1.00 97.88 106 VAL A C 1
ATOM 774 O O . VAL A 1 106 ? -2.555 -6.060 -16.261 1.00 97.88 106 VAL A O 1
ATOM 777 N N . ALA A 1 107 ? -0.645 -6.084 -15.097 1.00 93.88 107 ALA A N 1
ATOM 778 C CA . ALA A 1 107 ? -0.935 -4.836 -14.398 1.00 93.88 107 ALA A CA 1
ATOM 779 C C . ALA A 1 107 ? -0.973 -3.624 -15.347 1.00 93.88 107 ALA A C 1
ATOM 781 O O . ALA A 1 107 ? -1.851 -2.766 -15.194 1.00 93.88 107 ALA A O 1
ATOM 782 N N . TYR A 1 108 ? -0.049 -3.564 -16.313 1.00 95.31 108 TYR A N 1
ATOM 783 C CA . TYR A 1 108 ? 0.004 -2.521 -17.336 1.00 95.31 108 TYR A CA 1
ATOM 784 C C . TYR A 1 108 ? -1.258 -2.535 -18.202 1.00 95.31 108 TYR A C 1
ATOM 786 O O . TYR A 1 108 ? -1.949 -1.519 -18.294 1.00 95.31 108 TYR A O 1
ATOM 794 N N . ASP A 1 109 ? -1.596 -3.696 -18.767 1.00 96.38 109 ASP A N 1
ATOM 795 C CA . ASP A 1 109 ? -2.729 -3.853 -19.685 1.00 96.38 109 ASP A CA 1
ATOM 796 C C . ASP A 1 109 ? -4.070 -3.610 -18.977 1.00 96.38 109 ASP A C 1
ATOM 798 O O . ASP A 1 109 ? -5.015 -3.099 -19.576 1.00 96.38 109 ASP A O 1
ATOM 802 N N . ARG A 1 110 ? -4.147 -3.904 -17.672 1.00 95.75 110 ARG A N 1
ATOM 803 C CA . ARG A 1 110 ? -5.335 -3.624 -16.861 1.00 95.75 110 ARG A CA 1
ATOM 804 C C . ARG A 1 110 ? -5.583 -2.127 -16.670 1.00 95.75 110 ARG A C 1
ATOM 806 O O . ARG A 1 110 ? -6.733 -1.703 -16.751 1.00 95.75 110 ARG A O 1
ATOM 813 N N . ALA A 1 111 ? -4.559 -1.353 -16.293 1.00 92.38 111 ALA A N 1
ATOM 814 C CA . ALA A 1 111 ? -4.732 0.060 -15.932 1.00 92.38 111 ALA A CA 1
ATOM 815 C C . ALA A 1 111 ? -3.408 0.846 -15.815 1.00 92.38 111 ALA A C 1
ATOM 817 O O . ALA A 1 111 ? -3.070 1.346 -14.735 1.00 92.38 111 ALA A O 1
ATOM 818 N N . PHE A 1 112 ? -2.656 1.010 -16.905 1.00 91.25 112 PHE A N 1
ATOM 819 C CA . PHE A 1 112 ? -1.480 1.882 -16.886 1.00 91.25 112 PHE A CA 1
ATOM 820 C C . PHE A 1 112 ? -1.858 3.357 -16.646 1.00 91.25 112 PHE A C 1
ATOM 822 O O . PHE A 1 112 ? -2.504 4.003 -17.470 1.00 91.25 112 PHE A O 1
ATOM 829 N N . ASN A 1 113 ? -1.441 3.911 -15.500 1.00 91.50 113 ASN A N 1
ATOM 830 C CA . ASN A 1 113 ? -1.696 5.306 -15.131 1.00 91.50 113 ASN A CA 1
ATOM 831 C C . ASN A 1 113 ? -0.492 5.928 -14.390 1.00 91.50 113 ASN A C 1
ATOM 833 O O . ASN A 1 113 ? -0.473 5.971 -13.152 1.00 91.50 113 ASN A O 1
ATOM 837 N N . PRO A 1 114 ? 0.511 6.452 -15.118 1.00 88.94 114 PRO A N 1
ATOM 838 C CA . PRO A 1 114 ? 1.744 6.970 -14.518 1.00 88.94 114 PRO A CA 1
ATOM 839 C C . PRO A 1 114 ? 1.502 8.206 -13.638 1.00 88.94 114 PRO A C 1
ATOM 841 O O . PRO A 1 114 ? 2.157 8.389 -12.610 1.00 88.94 114 PRO A O 1
ATOM 844 N N . GLN A 1 115 ? 0.506 9.030 -13.980 1.00 90.31 115 GLN A N 1
ATOM 845 C CA . GLN A 1 115 ? 0.121 10.181 -13.158 1.00 90.31 115 GLN A CA 1
ATOM 846 C C . GLN A 1 115 ? -0.560 9.747 -11.854 1.00 90.31 115 GLN A C 1
ATOM 848 O O . GLN A 1 115 ? -0.360 10.369 -10.811 1.00 90.31 115 GLN A O 1
ATOM 853 N N . GLY A 1 116 ? -1.342 8.665 -11.894 1.00 89.88 116 GLY A N 1
ATOM 854 C CA . GLY A 1 116 ? -1.925 8.036 -10.711 1.00 89.88 116 GLY A CA 1
ATOM 855 C C . GLY A 1 116 ? -0.854 7.544 -9.742 1.00 89.88 116 GLY A C 1
ATOM 856 O O . GLY A 1 116 ? -0.899 7.898 -8.564 1.00 89.88 116 GLY A O 1
ATOM 857 N N . ALA A 1 117 ? 0.151 6.826 -10.250 1.00 87.00 117 ALA A N 1
ATOM 858 C CA . ALA A 1 117 ? 1.284 6.366 -9.448 1.00 87.00 117 ALA A CA 1
ATOM 859 C C . ALA A 1 117 ? 2.036 7.538 -8.790 1.00 87.00 117 ALA A C 1
ATOM 861 O O . ALA A 1 117 ? 2.325 7.500 -7.594 1.00 87.00 117 ALA A O 1
ATOM 862 N N . LYS A 1 118 ? 2.280 8.626 -9.536 1.00 87.75 118 LYS A N 1
ATOM 863 C CA . LYS A 1 118 ? 2.906 9.842 -8.992 1.00 87.75 118 LYS A CA 1
ATOM 864 C C . LYS A 1 118 ? 2.094 10.440 -7.840 1.00 87.75 118 LYS A C 1
ATOM 866 O O . LYS A 1 118 ? 2.662 10.759 -6.799 1.00 87.75 118 LYS A O 1
ATOM 871 N N . ARG A 1 119 ? 0.771 10.568 -7.997 1.00 90.62 119 ARG A N 1
ATOM 872 C CA . ARG A 1 119 ? -0.108 11.081 -6.929 1.00 90.62 119 ARG A CA 1
ATOM 873 C C . ARG A 1 119 ? -0.089 10.190 -5.688 1.00 90.62 119 ARG A C 1
ATOM 875 O O . ARG A 1 119 ? -0.045 10.721 -4.586 1.00 90.62 119 ARG A O 1
ATOM 882 N N . GLN A 1 120 ? -0.081 8.867 -5.856 1.00 89.56 120 GLN A N 1
ATOM 883 C CA . GLN A 1 120 ? 0.001 7.928 -4.731 1.00 89.56 120 GLN A CA 1
ATOM 884 C C . GLN A 1 120 ? 1.305 8.089 -3.945 1.00 89.56 120 GLN A C 1
ATOM 886 O O . GLN A 1 120 ? 1.270 8.182 -2.724 1.00 89.56 120 GLN A O 1
ATOM 891 N N . ILE A 1 121 ? 2.444 8.193 -4.633 1.00 87.94 121 ILE A N 1
ATOM 892 C CA . ILE A 1 121 ? 3.742 8.398 -3.974 1.00 87.94 121 ILE A CA 1
ATOM 893 C C . ILE A 1 121 ? 3.758 9.724 -3.215 1.00 87.94 121 ILE A C 1
ATOM 895 O O . ILE A 1 121 ? 4.171 9.760 -2.060 1.00 87.94 121 ILE A O 1
ATOM 899 N N . MET A 1 122 ? 3.264 10.802 -3.828 1.00 88.81 122 MET A N 1
ATOM 900 C CA . MET A 1 122 ? 3.185 12.097 -3.151 1.00 88.81 122 MET A CA 1
ATOM 901 C C . MET A 1 122 ? 2.280 12.053 -1.919 1.00 88.81 122 MET A C 1
ATOM 903 O O . MET A 1 122 ? 2.633 12.643 -0.905 1.00 88.81 122 MET A O 1
ATOM 907 N N . ALA A 1 123 ? 1.158 11.331 -1.975 1.00 90.62 123 ALA A N 1
ATOM 908 C CA . ALA A 1 123 ? 0.291 11.144 -0.816 1.00 90.62 123 ALA A CA 1
ATOM 909 C C . ALA A 1 123 ? 1.007 10.385 0.312 1.00 90.62 123 ALA A C 1
ATOM 911 O O . ALA A 1 123 ? 0.937 10.808 1.458 1.00 90.62 123 ALA A O 1
ATOM 912 N N . ILE A 1 124 ? 1.756 9.323 -0.010 1.00 87.94 124 ILE A N 1
ATOM 913 C CA . ILE A 1 124 ? 2.549 8.574 0.979 1.00 87.94 124 ILE A CA 1
ATOM 914 C C . ILE A 1 124 ? 3.591 9.479 1.647 1.00 87.94 124 ILE A C 1
ATOM 916 O O . ILE A 1 124 ? 3.752 9.426 2.863 1.00 87.94 124 ILE A O 1
ATOM 920 N N . LEU A 1 125 ? 4.295 10.302 0.862 1.00 85.81 125 LEU A N 1
ATOM 921 C CA . LEU A 1 125 ? 5.341 11.199 1.364 1.00 85.81 125 LEU A CA 1
ATOM 922 C C . LEU A 1 125 ? 4.787 12.375 2.178 1.00 85.81 125 LEU A C 1
ATOM 924 O O . LEU A 1 125 ? 5.460 12.848 3.088 1.00 85.81 125 LEU A O 1
ATOM 928 N N . ALA A 1 126 ? 3.589 12.854 1.844 1.00 88.69 126 ALA A N 1
ATOM 929 C CA . ALA A 1 126 ? 2.926 13.945 2.554 1.00 88.69 126 ALA A CA 1
ATOM 930 C C . ALA A 1 126 ? 2.204 13.484 3.830 1.00 88.69 126 ALA A C 1
ATOM 932 O O . ALA A 1 126 ? 1.744 14.322 4.604 1.00 88.69 126 ALA A O 1
ATOM 933 N N . GLU A 1 127 ? 2.068 12.174 4.043 1.00 87.12 127 GLU A N 1
ATOM 934 C CA . GLU A 1 127 ? 1.271 11.633 5.134 1.00 87.12 127 GLU A CA 1
ATOM 935 C C . GLU A 1 127 ? 1.938 11.873 6.508 1.00 87.12 127 GLU A C 1
ATOM 937 O O . GLU A 1 127 ? 3.018 11.325 6.769 1.00 87.12 127 GLU A O 1
ATOM 942 N N . PRO A 1 128 ? 1.290 12.611 7.433 1.00 84.94 128 PRO A N 1
ATOM 943 C CA . PRO A 1 128 ? 1.809 12.827 8.781 1.00 84.94 128 PRO A CA 1
ATOM 944 C C . PRO A 1 128 ? 1.746 11.556 9.634 1.00 84.94 128 PRO A C 1
ATOM 946 O O . PRO A 1 128 ? 1.038 10.602 9.315 1.00 84.94 128 PRO A O 1
ATOM 949 N N . SER A 1 129 ? 2.463 11.545 10.761 1.00 85.06 129 SER A N 1
ATOM 950 C CA . SER A 1 129 ? 2.363 10.470 11.759 1.00 85.06 129 SER A CA 1
ATOM 951 C C . SER A 1 129 ? 0.907 10.222 12.167 1.00 85.06 129 SER A C 1
ATOM 953 O O . SER A 1 129 ? 0.147 11.15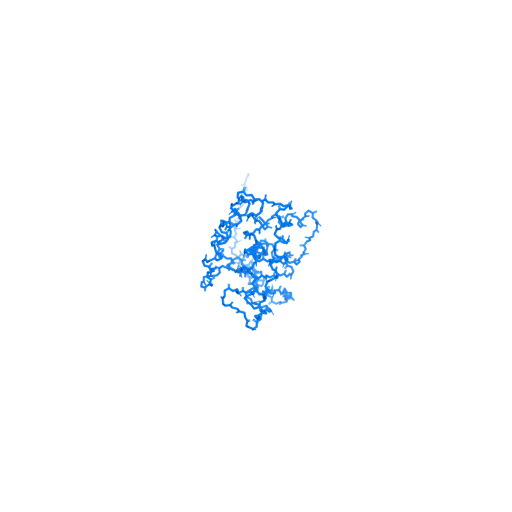8 12.404 1.00 85.06 129 SER A O 1
ATOM 955 N N . ARG A 1 130 ? 0.533 8.944 12.280 1.00 85.50 130 ARG A N 1
ATOM 956 C CA . ARG A 1 130 ? -0.821 8.496 12.653 1.00 85.50 130 ARG A CA 1
ATOM 957 C C . ARG A 1 130 ? -0.874 7.927 14.068 1.00 85.50 130 ARG A C 1
ATOM 959 O O . ARG A 1 130 ? -1.896 7.378 14.463 1.00 85.50 130 ARG A O 1
ATOM 966 N N . VAL A 1 131 ? 0.219 8.041 14.828 1.00 77.69 131 VAL A N 1
ATOM 967 C CA . VAL A 1 131 ? 0.311 7.525 16.203 1.00 77.69 131 VAL A CA 1
ATOM 968 C C . VAL A 1 131 ? -0.827 8.071 17.059 1.00 77.69 131 VAL A C 1
ATOM 970 O O . VAL A 1 131 ? -1.564 7.285 17.642 1.00 77.69 131 VAL A O 1
ATOM 973 N N . ASP A 1 132 ? -1.037 9.385 17.056 1.00 73.50 132 ASP A N 1
ATOM 974 C CA . ASP A 1 132 ? -2.054 10.006 17.909 1.00 73.50 132 ASP A CA 1
ATOM 975 C C . ASP A 1 132 ? -3.467 9.594 17.488 1.00 73.50 132 ASP A C 1
ATOM 977 O O . ASP A 1 132 ? -4.285 9.254 18.336 1.00 73.50 132 ASP A O 1
ATOM 981 N N . ALA A 1 133 ? -3.729 9.514 16.180 1.00 70.25 133 ALA A N 1
ATOM 982 C CA . ALA A 1 133 ? -5.024 9.100 15.640 1.00 70.25 133 ALA A CA 1
ATOM 983 C C . ALA A 1 133 ? -5.386 7.644 15.990 1.00 70.25 133 ALA A C 1
ATOM 985 O O . ALA A 1 133 ? -6.556 7.323 16.173 1.00 70.25 133 ALA A O 1
ATOM 986 N N . VAL A 1 134 ? -4.392 6.758 16.093 1.00 63.41 134 VAL A N 1
ATOM 987 C CA . VAL A 1 134 ? -4.602 5.338 16.416 1.00 63.41 134 VAL A CA 1
ATOM 988 C C . VAL A 1 134 ? -4.600 5.091 17.933 1.00 63.41 134 VAL A C 1
ATOM 990 O O . VAL A 1 134 ? -5.234 4.147 18.394 1.00 63.41 134 VAL A O 1
ATOM 993 N N . VAL A 1 135 ? -3.928 5.929 18.728 1.00 56.81 135 VAL A N 1
ATOM 994 C CA . VAL A 1 135 ? -3.792 5.749 20.188 1.00 56.81 135 VAL A CA 1
ATOM 995 C C . VAL A 1 135 ? -4.904 6.442 20.984 1.00 56.81 135 VAL A C 1
ATOM 997 O O . VAL A 1 135 ? -5.249 5.963 22.062 1.00 56.81 135 VAL A O 1
ATOM 1000 N N . HIS A 1 136 ? -5.493 7.535 20.484 1.00 44.22 136 HIS A N 1
ATOM 1001 C CA . HIS A 1 136 ? -6.359 8.384 21.312 1.00 44.22 136 HIS A CA 1
ATOM 1002 C C . HIS A 1 136 ? -7.727 7.802 21.699 1.00 44.22 136 HIS A C 1
ATOM 1004 O O . HIS A 1 136 ? -8.334 8.339 22.621 1.00 44.22 136 HIS A O 1
ATOM 1010 N N . ASP A 1 137 ? -8.199 6.724 21.062 1.00 45.75 137 ASP A N 1
ATOM 1011 C CA . ASP A 1 137 ? -9.579 6.243 21.273 1.00 45.75 137 ASP A CA 1
ATOM 1012 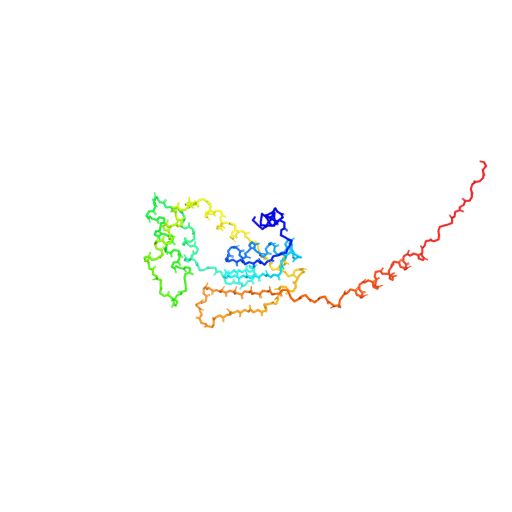C C . ASP A 1 137 ? -9.719 4.725 21.473 1.00 45.75 137 ASP A C 1
ATOM 1014 O O . ASP A 1 137 ? -10.806 4.207 21.708 1.00 45.75 137 ASP A O 1
ATOM 1018 N N . ASN A 1 138 ? -8.619 3.972 21.393 1.00 47.91 138 ASN A N 1
ATOM 1019 C CA . ASN A 1 138 ? -8.632 2.512 21.471 1.00 47.91 138 ASN A CA 1
ATOM 1020 C C . ASN A 1 138 ? -7.267 1.992 21.941 1.00 47.91 138 ASN A C 1
ATOM 1022 O O . ASN A 1 138 ? -6.232 2.538 21.566 1.00 47.91 138 ASN A O 1
ATOM 1026 N N . ASP A 1 139 ? -7.229 0.881 22.687 1.00 51.09 139 ASP A N 1
ATOM 1027 C CA . ASP A 1 139 ? -5.977 0.188 23.060 1.00 51.09 139 ASP A CA 1
ATOM 1028 C C . ASP A 1 139 ? -5.342 -0.548 21.848 1.00 51.09 139 ASP A C 1
ATOM 1030 O O . ASP A 1 139 ? -4.890 -1.687 21.947 1.00 51.09 139 ASP A O 1
ATOM 1034 N N . TRP A 1 140 ? -5.302 0.100 20.673 1.00 49.03 140 TRP A N 1
ATOM 1035 C CA . TRP A 1 140 ? -4.522 -0.321 19.501 1.00 49.03 140 TRP A CA 1
ATOM 1036 C C . TRP A 1 140 ? -3.011 -0.160 19.747 1.00 49.03 140 TRP A C 1
ATOM 1038 O O . TRP A 1 140 ? -2.197 -0.616 18.954 1.00 49.03 140 TRP A O 1
ATOM 1048 N N . SER A 1 141 ? -2.610 0.467 20.858 1.00 40.59 141 SER A N 1
ATOM 1049 C CA . SER A 1 141 ? -1.204 0.669 21.226 1.00 40.59 141 SER A CA 1
ATOM 1050 C C . SER A 1 141 ? -0.442 -0.639 21.495 1.00 40.59 141 SER A C 1
ATOM 1052 O O . SER A 1 141 ? 0.789 -0.662 21.448 1.00 40.59 141 SER A O 1
ATOM 1054 N N . LYS A 1 142 ? -1.158 -1.746 21.745 1.00 36.91 142 LYS A N 1
ATOM 1055 C CA . LYS A 1 142 ? -0.569 -3.052 22.061 1.00 36.91 142 LYS A CA 1
ATOM 1056 C C . LYS A 1 142 ? -0.683 -4.012 20.872 1.00 36.91 142 LYS A C 1
ATOM 1058 O O . LYS A 1 142 ? -1.797 -4.430 20.534 1.00 36.91 142 LYS A O 1
ATOM 1063 N N . PRO A 1 143 ? 0.437 -4.415 20.240 1.00 41.31 143 PRO A N 1
ATOM 1064 C CA . PRO A 1 143 ? 0.425 -5.521 19.291 1.00 41.31 143 PRO A CA 1
ATOM 1065 C C . PRO A 1 143 ? -0.105 -6.774 19.997 1.00 41.31 143 PRO A C 1
ATOM 1067 O O . PRO A 1 143 ? 0.494 -7.228 20.968 1.00 41.31 143 PRO A O 1
ATOM 1070 N N . THR A 1 144 ? -1.214 -7.354 19.524 1.00 37.91 144 THR A N 1
ATOM 1071 C CA . THR A 1 144 ? -1.678 -8.663 20.045 1.00 37.91 144 THR A CA 1
ATOM 1072 C C . THR A 1 144 ? -0.965 -9.832 19.365 1.00 37.91 144 THR A C 1
ATOM 1074 O O . THR A 1 144 ? -0.965 -10.943 19.881 1.00 37.91 144 THR A O 1
ATOM 1077 N N . SER A 1 145 ? -0.267 -9.572 18.257 1.00 32.38 145 SER A N 1
ATOM 1078 C CA . SER A 1 145 ? 0.844 -10.385 17.762 1.00 32.38 145 SER A CA 1
ATOM 1079 C C . SER A 1 145 ? 1.648 -9.560 16.759 1.00 32.38 145 SER A C 1
ATOM 1081 O O . SER A 1 145 ? 1.085 -9.038 15.799 1.00 32.38 145 SER A O 1
ATOM 1083 N N . THR A 1 146 ? 2.952 -9.430 16.997 1.00 32.47 146 THR A N 1
ATOM 1084 C CA . THR A 1 146 ? 3.927 -9.065 15.967 1.00 32.47 146 THR A CA 1
ATOM 1085 C C . THR A 1 146 ? 4.572 -10.370 15.537 1.00 32.47 146 THR A C 1
ATOM 1087 O O . THR A 1 146 ? 5.419 -10.900 16.258 1.00 32.47 146 THR A O 1
ATOM 1090 N N . THR A 1 147 ? 4.198 -10.921 14.384 1.00 28.61 147 THR A N 1
ATOM 1091 C CA . THR A 1 147 ? 5.000 -11.999 13.792 1.00 28.61 147 THR A CA 1
ATOM 1092 C C . THR A 1 147 ? 6.218 -11.354 13.146 1.00 28.61 147 THR A C 1
ATOM 1094 O O . THR A 1 147 ? 6.262 -11.127 11.941 1.00 28.61 147 THR A O 1
ATOM 1097 N N . ALA A 1 148 ? 7.211 -11.009 13.966 1.00 29.62 148 ALA A N 1
ATOM 1098 C CA . ALA A 1 148 ? 8.560 -10.787 13.479 1.00 29.62 148 ALA A CA 1
ATOM 1099 C C . ALA A 1 148 ? 9.087 -12.162 13.056 1.00 29.62 148 ALA A C 1
ATOM 1101 O O . ALA A 1 148 ? 9.554 -12.942 13.889 1.00 29.62 148 ALA A O 1
ATOM 1102 N N . GLY A 1 149 ? 8.946 -12.494 11.770 1.00 25.73 149 GLY A N 1
ATOM 1103 C CA . GLY A 1 149 ? 9.667 -13.615 11.183 1.00 25.73 149 GLY A CA 1
ATOM 1104 C C . GLY A 1 149 ? 11.146 -13.415 11.493 1.00 25.73 149 GLY A C 1
ATOM 1105 O O . GLY A 1 149 ? 11.765 -12.462 11.022 1.00 25.73 149 GLY A O 1
ATOM 1106 N N . ARG A 1 150 ? 11.700 -14.242 12.384 1.00 25.55 150 ARG A N 1
ATOM 1107 C CA . ARG A 1 150 ? 13.112 -14.157 12.749 1.00 25.55 150 ARG A CA 1
ATOM 1108 C C . ARG A 1 150 ? 13.919 -14.391 11.468 1.00 25.55 150 ARG A C 1
ATOM 1110 O O . ARG A 1 150 ? 13.834 -15.480 10.915 1.00 25.55 150 ARG A O 1
ATOM 1117 N N . ARG A 1 151 ? 14.729 -13.394 11.083 1.00 27.12 151 ARG A N 1
ATOM 1118 C CA . ARG A 1 151 ? 15.701 -13.364 9.962 1.00 27.12 151 ARG A CA 1
ATOM 1119 C C . ARG A 1 151 ? 15.163 -12.873 8.606 1.00 27.12 151 ARG A C 1
ATOM 1121 O O . ARG A 1 151 ? 15.208 -13.600 7.623 1.00 27.12 151 ARG A O 1
ATOM 1128 N N . PHE A 1 152 ? 14.793 -11.595 8.533 1.00 27.91 152 PHE A N 1
ATOM 1129 C CA . PHE A 1 152 ? 14.685 -10.858 7.265 1.00 27.91 152 PHE A CA 1
ATOM 1130 C C . PHE A 1 152 ? 15.499 -9.557 7.338 1.00 27.91 152 PHE A C 1
ATOM 1132 O O . PHE A 1 152 ? 15.682 -8.993 8.417 1.00 27.91 152 PHE A O 1
ATOM 1139 N N . SER A 1 153 ? 16.061 -9.132 6.202 1.00 25.88 153 SER A N 1
ATOM 1140 C CA . SER A 1 153 ? 16.992 -7.996 6.086 1.00 25.88 153 SER A CA 1
ATOM 1141 C C . SER A 1 153 ? 16.423 -6.688 6.667 1.00 25.88 153 SER A C 1
ATOM 1143 O O . SER A 1 153 ? 15.227 -6.442 6.503 1.00 25.88 153 SER A O 1
ATOM 1145 N N . PRO A 1 154 ? 17.260 -5.794 7.233 1.00 25.38 154 PRO A N 1
ATOM 1146 C CA . PRO A 1 154 ? 16.833 -4.595 7.975 1.00 25.38 154 PRO A CA 1
ATOM 1147 C C . PRO A 1 154 ? 16.069 -3.529 7.162 1.00 25.38 154 PRO A C 1
ATOM 1149 O O . PRO A 1 154 ? 15.698 -2.498 7.712 1.00 25.38 154 PRO A O 1
ATOM 1152 N N . GLN A 1 155 ? 15.818 -3.755 5.870 1.00 30.52 155 GLN A N 1
ATOM 1153 C CA . GLN A 1 155 ? 15.139 -2.811 4.976 1.00 30.52 155 GLN A CA 1
ATOM 1154 C C . GLN A 1 155 ? 13.617 -3.015 4.898 1.00 30.52 155 GLN A C 1
ATOM 1156 O O . GLN A 1 155 ? 12.903 -2.096 4.507 1.00 30.52 155 GLN A O 1
ATOM 1161 N N . PHE A 1 156 ? 13.104 -4.174 5.325 1.00 29.88 156 PHE A N 1
ATOM 1162 C CA . PHE A 1 156 ? 11.672 -4.480 5.316 1.00 29.88 156 PHE A CA 1
ATOM 1163 C C . PHE A 1 156 ? 11.213 -4.859 6.720 1.00 29.88 156 PHE A C 1
ATOM 1165 O O . PHE A 1 156 ? 11.184 -6.028 7.103 1.00 29.88 156 PHE A O 1
ATOM 1172 N N . VAL A 1 157 ? 10.823 -3.858 7.510 1.00 30.72 157 VAL A N 1
ATOM 1173 C CA . VAL A 1 157 ? 10.036 -4.103 8.722 1.00 30.72 157 VAL A CA 1
ATOM 1174 C C . VAL A 1 157 ? 8.631 -4.492 8.268 1.00 30.72 157 VAL A C 1
ATOM 1176 O O . VAL A 1 157 ? 7.739 -3.656 8.129 1.00 30.72 157 VAL A O 1
ATOM 1179 N N . GLN A 1 158 ? 8.427 -5.779 7.994 1.00 33.53 158 GLN A N 1
ATOM 1180 C CA . GLN A 1 158 ? 7.097 -6.339 7.805 1.00 33.53 158 GLN A CA 1
ATOM 1181 C C . GLN A 1 158 ? 6.432 -6.423 9.182 1.00 33.53 158 GLN A C 1
ATOM 1183 O O . GLN A 1 158 ? 6.404 -7.463 9.835 1.00 33.53 158 GLN A O 1
ATOM 1188 N N . CYS A 1 159 ? 5.935 -5.284 9.661 1.00 35.56 159 CYS A N 1
ATOM 1189 C CA . CYS A 1 159 ? 5.130 -5.238 10.868 1.00 35.56 159 CYS A CA 1
ATOM 1190 C C . CYS A 1 159 ? 3.761 -5.825 10.514 1.00 35.56 159 CYS A C 1
ATOM 1192 O O . CYS A 1 159 ? 2.907 -5.135 9.960 1.00 35.56 159 CYS A O 1
ATOM 1194 N N . THR A 1 160 ? 3.587 -7.125 10.757 1.00 36.25 160 THR A N 1
ATOM 1195 C CA . THR A 1 160 ? 2.250 -7.715 10.817 1.00 36.25 160 THR A CA 1
ATOM 1196 C C . THR A 1 160 ? 1.699 -7.386 12.192 1.00 36.25 160 THR A C 1
ATOM 1198 O O . THR A 1 160 ? 2.029 -8.074 13.153 1.00 36.25 160 THR A O 1
ATOM 1201 N N . LEU A 1 161 ? 0.929 -6.305 12.297 1.00 42.72 161 LEU A N 1
ATOM 1202 C CA . LEU A 1 161 ? 0.150 -6.002 13.495 1.00 42.72 161 LEU A CA 1
ATOM 1203 C C . LEU A 1 161 ? -1.265 -6.503 13.245 1.00 42.72 161 LEU A C 1
ATOM 1205 O O . LEU A 1 161 ? -2.015 -5.916 12.465 1.00 42.72 161 LEU A O 1
ATOM 1209 N N . THR A 1 162 ? -1.618 -7.609 13.893 1.00 38.25 162 THR A N 1
ATOM 1210 C CA . THR A 1 162 ? -3.026 -7.975 14.048 1.00 38.25 162 THR A CA 1
ATOM 1211 C C . THR A 1 162 ? -3.481 -7.418 15.379 1.00 38.25 162 THR A C 1
ATOM 1213 O O . THR A 1 162 ? -2.880 -7.725 16.409 1.00 38.25 162 THR A O 1
ATOM 1216 N N . HIS A 1 163 ? -4.539 -6.616 15.366 1.00 49.94 163 HIS A N 1
ATOM 1217 C CA . HIS A 1 163 ? -5.237 -6.218 16.574 1.00 49.94 163 HIS A CA 1
ATOM 1218 C C . HIS A 1 163 ? -6.644 -6.815 16.573 1.00 49.94 163 HIS A C 1
ATOM 1220 O O . HIS A 1 163 ? -7.454 -6.519 15.690 1.00 49.94 163 HIS A O 1
ATOM 1226 N N . ARG A 1 164 ? -6.943 -7.665 17.562 1.00 38.84 164 ARG A N 1
ATOM 1227 C CA . ARG A 1 164 ? -8.324 -8.052 17.885 1.00 38.84 164 ARG A CA 1
ATOM 1228 C C . ARG A 1 164 ? -8.877 -7.091 18.927 1.00 38.84 164 ARG A C 1
ATOM 1230 O O . ARG A 1 164 ? -8.236 -6.885 19.954 1.00 38.84 164 ARG A O 1
ATOM 1237 N N . LEU A 1 165 ? -10.096 -6.599 18.716 1.00 37.88 165 LEU A N 1
ATOM 1238 C CA . LEU A 1 165 ? -10.882 -6.056 19.816 1.00 37.88 165 LEU A CA 1
ATOM 1239 C C . LEU A 1 165 ? -11.149 -7.190 20.816 1.00 37.88 165 LEU A C 1
ATOM 1241 O O . LEU A 1 165 ? -11.979 -8.065 20.567 1.00 37.88 165 LEU A O 1
ATOM 1245 N N . THR A 1 166 ? -10.467 -7.196 21.962 1.00 35.16 166 THR A N 1
ATOM 1246 C CA . THR A 1 166 ? -11.050 -7.826 23.148 1.00 35.16 166 THR A CA 1
ATOM 1247 C C . THR A 1 166 ? -12.082 -6.847 23.672 1.00 35.16 166 THR A C 1
ATOM 1249 O O . THR A 1 166 ? -11.734 -5.849 24.300 1.00 35.16 166 THR A O 1
ATOM 1252 N N . SER A 1 167 ? -13.355 -7.101 23.391 1.00 30.84 167 SER A N 1
ATOM 1253 C CA . SER A 1 167 ? -14.448 -6.390 24.038 1.00 30.84 167 SER A CA 1
ATOM 1254 C C . SER A 1 167 ? -14.375 -6.643 25.548 1.00 30.84 167 SER A C 1
ATOM 1256 O O . SER A 1 167 ? -14.926 -7.625 26.044 1.00 30.84 167 SER A O 1
ATOM 1258 N N . ARG A 1 168 ? -13.711 -5.767 26.310 1.00 31.88 168 ARG A N 1
ATOM 1259 C CA . ARG A 1 168 ? -14.031 -5.603 27.730 1.00 31.88 168 ARG A CA 1
ATOM 1260 C C . ARG A 1 168 ? -15.268 -4.721 27.819 1.00 31.88 168 ARG A C 1
ATOM 1262 O O . ARG A 1 168 ? -15.198 -3.542 28.141 1.00 31.88 168 ARG A O 1
ATOM 1269 N N . VAL A 1 169 ? -16.425 -5.326 27.568 1.00 38.03 169 VAL A N 1
ATOM 1270 C CA . VAL A 1 169 ? -17.636 -4.895 28.265 1.00 38.03 169 VAL A CA 1
ATOM 1271 C C . VAL A 1 169 ? -17.478 -5.395 29.699 1.00 38.03 169 VAL A C 1
ATOM 1273 O O . VAL A 1 169 ? -17.833 -6.529 29.989 1.00 38.03 169 VAL A O 1
ATOM 1276 N N . ALA A 1 170 ? -16.831 -4.600 30.554 1.00 30.92 170 ALA A N 1
ATOM 1277 C CA . ALA A 1 170 ? -17.022 -4.574 32.007 1.00 30.92 170 ALA A CA 1
ATOM 1278 C C . ALA A 1 170 ? -15.996 -3.639 32.667 1.00 30.92 170 ALA A C 1
ATOM 1280 O O . ALA A 1 170 ? -14.791 -3.797 32.488 1.00 30.92 170 ALA A O 1
ATOM 1281 N N . ALA A 1 171 ? -16.517 -2.750 33.515 1.00 30.36 171 ALA A N 1
ATOM 1282 C CA . ALA A 1 171 ? -15.813 -2.035 34.582 1.00 30.36 171 ALA A CA 1
ATOM 1283 C C . ALA A 1 171 ? -15.044 -0.742 34.242 1.00 30.36 171 ALA A C 1
ATOM 1285 O O . ALA A 1 171 ? -13.940 -0.537 34.732 1.00 30.36 171 ALA A O 1
ATOM 1286 N N . THR A 1 172 ? -15.687 0.209 33.555 1.00 32.50 172 THR A N 1
ATOM 1287 C CA . THR A 1 172 ? -15.358 1.642 33.761 1.00 32.50 172 THR A CA 1
ATOM 1288 C C . THR A 1 172 ? -16.545 2.599 33.594 1.00 32.50 172 THR A C 1
ATOM 1290 O O . THR A 1 172 ? -16.355 3.784 33.347 1.00 32.50 172 THR A O 1
ATOM 1293 N N . SER A 1 173 ? -17.788 2.129 33.769 1.00 36.50 173 SER A N 1
ATOM 1294 C CA . SER A 1 173 ? -18.984 2.989 33.672 1.00 36.50 173 SER A CA 1
ATOM 1295 C C . SER A 1 173 ? -19.640 3.361 35.007 1.00 36.50 173 SER A C 1
ATOM 1297 O O . SER A 1 173 ? -20.537 4.195 35.011 1.00 36.50 173 SER A O 1
ATOM 1299 N N . GLN A 1 174 ? -19.200 2.839 36.158 1.00 33.00 174 GLN A N 1
ATOM 1300 C CA . GLN A 1 174 ? -19.822 3.201 37.446 1.00 33.00 174 GLN A CA 1
ATOM 1301 C C . GLN A 1 174 ? -19.160 4.400 38.147 1.00 33.00 174 GLN A C 1
ATOM 1303 O O . GLN A 1 174 ? -19.860 5.211 38.747 1.00 33.00 174 GLN A O 1
ATOM 1308 N N . ALA A 1 175 ? -17.842 4.594 38.014 1.00 35.25 175 ALA A N 1
ATOM 1309 C CA . ALA A 1 175 ? -17.145 5.702 38.681 1.00 35.25 175 ALA A CA 1
ATOM 1310 C C . ALA A 1 175 ? -17.426 7.076 38.034 1.00 35.25 175 ALA A C 1
ATOM 1312 O O . ALA A 1 175 ? -17.547 8.083 38.732 1.00 35.25 175 ALA A O 1
ATOM 1313 N N . THR A 1 176 ? -17.585 7.120 36.708 1.00 37.66 176 THR A N 1
ATOM 1314 C CA . THR A 1 176 ? -17.852 8.365 35.964 1.00 37.66 176 THR A CA 1
ATOM 1315 C C . THR A 1 176 ? -19.316 8.797 36.085 1.00 37.66 176 THR A C 1
ATOM 1317 O O . THR A 1 176 ? -19.596 9.984 36.245 1.00 37.66 176 THR A O 1
ATOM 1320 N N . VAL A 1 177 ? -20.253 7.842 36.121 1.00 39.94 177 VAL A N 1
ATOM 1321 C CA . VAL A 1 177 ? -21.686 8.121 36.330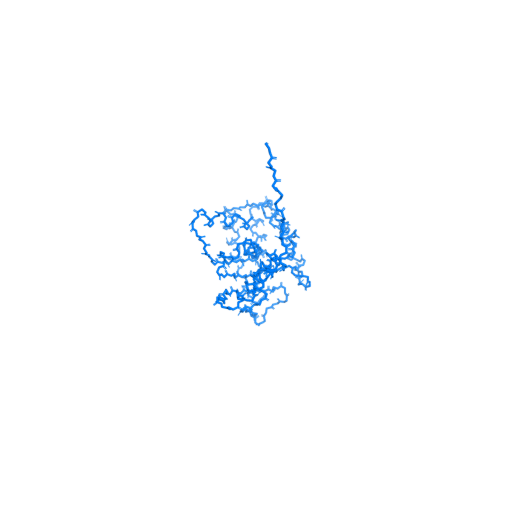 1.00 39.94 177 VAL A CA 1
ATOM 1322 C C . VAL A 1 177 ? -21.966 8.550 37.778 1.00 39.94 177 VAL A C 1
ATOM 1324 O O . VAL A 1 177 ? -22.752 9.473 37.996 1.00 39.94 177 VAL A O 1
ATOM 1327 N N . ALA A 1 178 ? -21.265 7.980 38.768 1.00 38.72 178 ALA A N 1
ATOM 1328 C CA . ALA A 1 178 ? -21.375 8.410 40.165 1.00 38.72 178 ALA A CA 1
ATOM 1329 C C . ALA A 1 178 ? -20.892 9.860 40.369 1.00 38.72 178 ALA A C 1
ATOM 1331 O O . ALA A 1 178 ? -21.602 10.663 40.975 1.00 38.72 178 ALA A O 1
ATOM 1332 N N . ARG A 1 179 ? -19.747 10.239 39.777 1.00 40.16 179 ARG A N 1
ATOM 1333 C CA . ARG A 1 179 ? -19.217 11.616 39.859 1.00 40.16 179 ARG A CA 1
ATOM 1334 C C . ARG A 1 179 ? -20.089 12.639 39.123 1.00 40.16 179 ARG A C 1
ATOM 1336 O O . ARG A 1 179 ? -20.262 13.751 39.618 1.00 40.16 179 ARG A O 1
ATOM 1343 N N . ALA A 1 180 ? -20.687 12.265 37.990 1.00 38.81 180 ALA A N 1
ATOM 1344 C CA . ALA A 1 180 ? -21.610 13.134 37.255 1.00 38.81 180 ALA A CA 1
ATOM 1345 C C . ALA A 1 180 ? -22.945 13.342 38.002 1.00 38.81 180 ALA A C 1
ATOM 1347 O O . ALA A 1 180 ? -23.467 14.457 38.041 1.00 38.81 180 ALA A O 1
ATOM 1348 N N . SER A 1 181 ? -23.473 12.303 38.661 1.00 38.84 181 SER A N 1
ATOM 1349 C CA . SER A 1 181 ? -24.695 12.395 39.477 1.00 38.84 181 SER A CA 1
ATOM 1350 C C . SER A 1 181 ? -24.497 13.248 40.739 1.00 38.84 181 SER A C 1
ATOM 1352 O O . SER A 1 181 ? -25.386 14.009 41.127 1.00 38.84 181 SER A O 1
ATOM 1354 N N . GLU A 1 182 ? -23.324 13.173 41.370 1.00 40.81 182 GLU A N 1
ATOM 1355 C CA . GLU A 1 182 ? -23.010 13.926 42.590 1.00 40.81 182 GLU A CA 1
ATOM 1356 C C . GLU A 1 182 ? -22.729 15.414 42.308 1.00 40.81 182 GLU A C 1
ATOM 1358 O O . GLU A 1 182 ? -23.231 16.288 43.023 1.00 40.81 182 GLU A O 1
ATOM 1363 N N . ALA A 1 183 ? -22.055 15.725 41.193 1.00 40.59 183 ALA A N 1
ATOM 1364 C CA . ALA A 1 183 ? -21.900 17.097 40.698 1.00 40.59 183 ALA A CA 1
ATOM 1365 C C . ALA A 1 183 ? -23.256 17.737 40.335 1.00 40.59 183 ALA A C 1
ATOM 1367 O O . ALA A 1 183 ? -23.511 18.900 40.651 1.00 40.59 183 ALA A O 1
ATOM 1368 N N . SER A 1 184 ? -24.172 16.952 39.757 1.00 36.16 184 SER A N 1
ATOM 1369 C CA . SER A 1 184 ? -25.515 17.410 39.388 1.00 36.16 184 SER A CA 1
ATOM 1370 C C . SER A 1 184 ? -26.476 17.558 40.582 1.00 36.16 184 SER A C 1
ATOM 1372 O O . SER A 1 184 ? -27.462 18.295 40.488 1.00 36.16 184 SER A O 1
ATOM 1374 N N . ARG A 1 185 ? -26.199 16.904 41.723 1.00 40.50 185 ARG A N 1
ATOM 1375 C CA . ARG A 1 185 ? -26.891 17.158 43.004 1.00 40.50 185 ARG A CA 1
ATOM 1376 C C . ARG A 1 185 ? -26.348 18.395 43.718 1.00 40.50 185 ARG A C 1
ATOM 1378 O O . ARG A 1 185 ? -27.150 19.186 44.202 1.00 40.50 185 ARG A O 1
ATOM 1385 N N . ARG A 1 186 ? -25.025 18.616 43.722 1.00 42.84 186 ARG A N 1
ATOM 1386 C CA . ARG A 1 186 ? -24.414 19.830 44.306 1.00 42.84 186 ARG A CA 1
ATOM 1387 C C . ARG A 1 186 ? -24.794 21.116 43.569 1.00 42.84 186 ARG A C 1
ATOM 1389 O O . ARG A 1 186 ? -24.973 22.137 44.216 1.00 42.84 186 ARG A O 1
ATOM 1396 N N . MET A 1 187 ? -24.982 21.072 42.248 1.00 38.09 187 MET A N 1
ATOM 1397 C CA . MET A 1 187 ? -25.446 22.238 41.475 1.00 38.09 187 MET A CA 1
ATOM 1398 C C . MET A 1 187 ? -26.935 22.574 41.673 1.00 38.09 187 MET A C 1
ATOM 1400 O O . MET A 1 187 ? -27.348 23.686 41.363 1.00 38.09 187 MET A O 1
ATOM 1404 N N . ARG A 1 188 ? -27.751 21.649 42.199 1.00 37.97 188 ARG A N 1
ATOM 1405 C CA . ARG A 1 188 ? -29.195 21.862 42.422 1.00 37.97 188 ARG A CA 1
ATOM 1406 C C . ARG A 1 188 ? -29.559 22.353 43.826 1.00 37.97 188 ARG A C 1
ATOM 1408 O O . ARG A 1 188 ? -30.723 22.662 44.052 1.00 37.97 188 ARG A O 1
ATOM 1415 N N . SER A 1 189 ? -28.604 22.464 44.753 1.00 39.25 189 SER A N 1
ATOM 1416 C CA . SER A 1 189 ? -28.862 22.940 46.124 1.00 39.25 189 SER A CA 1
ATOM 1417 C C . SER A 1 189 ? -28.458 24.399 46.384 1.00 39.25 189 SER A C 1
ATOM 1419 O O . SER A 1 189 ? -28.539 24.844 47.524 1.00 39.25 189 SER A O 1
ATOM 1421 N N . THR A 1 190 ? -28.025 25.156 45.369 1.00 39.25 190 THR A N 1
ATOM 1422 C CA . THR A 1 190 ? -27.571 26.558 45.512 1.00 39.25 190 THR A CA 1
ATOM 1423 C C . THR A 1 190 ? -28.278 27.532 44.564 1.00 39.25 190 THR A C 1
ATOM 1425 O O . THR A 1 190 ? -27.672 28.462 44.039 1.00 39.25 190 THR A O 1
ATOM 1428 N N . SER A 1 191 ? -29.587 27.363 44.358 1.00 32.56 191 SER A N 1
ATOM 1429 C CA . SER A 1 191 ? -30.408 28.393 43.709 1.00 32.56 191 SER A CA 1
ATOM 1430 C C . SER A 1 191 ? -31.803 28.469 44.335 1.00 32.56 191 SER A C 1
ATOM 1432 O O . SER A 1 191 ? -32.773 27.910 43.833 1.00 32.56 191 SER A O 1
ATOM 1434 N N . THR A 1 192 ? -31.906 29.143 45.481 1.00 32.34 192 THR A N 1
ATOM 1435 C CA . THR A 1 192 ? -33.175 29.682 45.987 1.00 32.34 192 THR A CA 1
ATOM 1436 C C . THR A 1 192 ? -33.309 31.114 45.480 1.00 32.34 192 THR A C 1
ATOM 1438 O O . THR A 1 192 ? -32.705 32.024 46.045 1.00 32.34 192 THR A O 1
ATOM 1441 N N . TYR A 1 193 ? -34.084 31.318 44.414 1.00 30.80 193 TYR A N 1
ATOM 1442 C CA . TYR A 1 193 ? -34.546 32.646 44.008 1.00 30.80 193 TYR A CA 1
ATOM 1443 C C . TYR A 1 193 ? -35.948 32.897 44.575 1.00 30.80 193 TYR A C 1
ATOM 1445 O O . TYR A 1 193 ? -36.879 32.123 44.359 1.00 30.80 193 TYR A O 1
ATOM 1453 N N . SER A 1 194 ? -36.054 33.986 45.335 1.00 31.42 194 SER A N 1
ATOM 1454 C CA . SER A 1 194 ? -37.278 34.556 45.901 1.00 31.42 194 SER A CA 1
ATOM 1455 C C . SER A 1 194 ? -38.164 35.133 44.791 1.00 31.42 194 SER A C 1
ATOM 1457 O O . SER A 1 194 ? -37.679 35.897 43.957 1.00 31.42 194 SER A O 1
ATOM 1459 N N . VAL A 1 195 ? -39.456 34.794 44.785 1.00 32.94 195 VAL A N 1
ATOM 1460 C CA . VAL A 1 195 ? -40.456 35.381 43.879 1.00 32.94 195 VAL A CA 1
ATOM 1461 C C . VAL A 1 195 ? -41.267 36.419 44.657 1.00 32.94 195 VAL A C 1
ATOM 1463 O O . VAL A 1 195 ? -42.049 36.077 45.544 1.00 32.94 195 VAL A O 1
ATOM 1466 N N . ALA A 1 196 ? -41.072 37.696 44.323 1.00 31.53 196 ALA A N 1
ATOM 1467 C CA . ALA A 1 196 ? -41.870 38.809 44.824 1.00 31.53 196 ALA A CA 1
ATOM 1468 C C . ALA A 1 196 ? -43.235 38.868 44.114 1.00 31.53 196 ALA A C 1
ATOM 1470 O O . ALA A 1 196 ? -43.322 38.777 42.890 1.00 31.53 196 ALA A O 1
ATOM 1471 N N . ARG A 1 197 ? -44.303 39.037 44.903 1.00 31.50 197 ARG A N 1
ATOM 1472 C CA . ARG A 1 197 ? -45.674 39.289 44.437 1.00 31.50 197 ARG A CA 1
ATOM 1473 C C . ARG A 1 197 ? -45.769 40.684 43.815 1.00 31.50 197 ARG A C 1
ATOM 1475 O O . ARG A 1 197 ? -45.311 41.643 44.428 1.00 31.50 197 ARG A O 1
ATOM 1482 N N . TYR A 1 198 ? -46.469 40.804 42.691 1.00 27.98 198 TYR A N 1
ATOM 1483 C CA . TYR A 1 198 ? -47.054 42.071 42.254 1.00 27.98 198 TYR A CA 1
ATOM 1484 C C . TYR A 1 198 ? -48.573 41.919 42.162 1.00 27.98 198 TYR A C 1
ATOM 1486 O O . TYR A 1 198 ? -49.088 41.126 41.381 1.00 27.98 198 TYR A O 1
ATOM 1494 N N . THR A 1 199 ? -49.270 42.680 43.00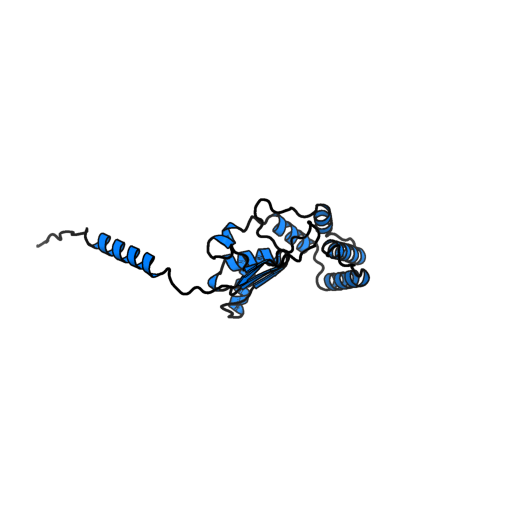1 1.00 33.81 199 THR A N 1
ATOM 1495 C CA . THR A 1 199 ? -50.695 43.001 42.888 1.00 33.81 199 THR A CA 1
ATOM 1496 C C . THR A 1 199 ? -50.820 44.465 42.490 1.00 33.81 199 THR A C 1
ATOM 1498 O O . THR A 1 199 ? -50.347 45.325 43.237 1.00 33.81 199 THR A O 1
ATOM 1501 N N . LYS A 1 200 ? -51.495 44.737 41.376 1.00 34.94 200 LYS A N 1
ATOM 1502 C CA . LYS A 1 200 ? -52.705 45.567 41.294 1.00 34.94 200 LYS A CA 1
ATOM 1503 C C . LYS A 1 200 ? -53.297 45.444 39.899 1.00 34.94 200 LYS A C 1
ATOM 1505 O O . LYS A 1 200 ? -52.502 45.470 38.938 1.00 34.94 200 LYS A O 1
#